Protein AF-A0A6A6V3I1-F1 (afdb_monomer_lite)

Sequence (257 aa):
MDLCGFSEIRPIPKTAPVSDGLPKPKCAGEPTEGPVAFGWEVADKKILEFCRSDKYWNTILVPSIGMGSGHTADGQGKVLGAHEVYDIGDGNKLYIAKHFKENGCQGHASFAVGRTAEEKIDHCVNRFRKILNGCNSPDLFPKFGGHLEDVCVVYTLTARPEGAEDPRKLDAESGSGKFMCEKTDSQVAGLENTCTCHRERFPDTVDVFKMPDNNDCEEDISEPNISYVDNECRCAMSTQLILTPDYTQRPTRRDIG

Foldseek 3Di:
DDDDDDDPPDPDPPPDPQPPPFDQFDADDQDPQGFDFADLVLQLVVLLVQQLDPVQQQEKAFALQPCFVQADPVGGGYAQWAWEWDDRDPQKIKIKIKGFANAPDHDIDRCADDPDSVNRSCRSSSQQVSQSVSQDDPPDPTGATGWGDDPGMIIGITMDGHPPPDPCCVPVVVDLADKDKDQPDPVPPPLPQWIWIGGPNHRVHIDIGRHDPVNDGPPPGDSNPNDYDYPPPPPPPPPPPDDDDDDDDDDDDDDDD

Structure (mmCIF, N/CA/C/O backbone):
data_AF-A0A6A6V3I1-F1
#
_entry.id   AF-A0A6A6V3I1-F1
#
loop_
_atom_site.group_PDB
_atom_site.id
_atom_site.type_symbol
_atom_site.label_atom_id
_atom_site.label_alt_id
_atom_site.label_comp_id
_atom_site.label_asym_id
_atom_site.label_entit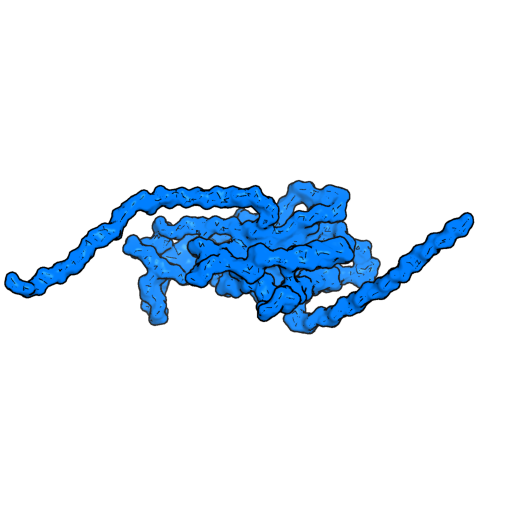y_id
_atom_site.label_seq_id
_atom_site.pdbx_PDB_ins_code
_atom_site.Cartn_x
_atom_site.Cartn_y
_atom_site.Cartn_z
_atom_site.occupancy
_atom_site.B_iso_or_equiv
_atom_site.auth_seq_id
_atom_site.auth_comp_id
_atom_site.auth_asym_id
_atom_site.auth_atom_id
_atom_site.pdbx_PDB_model_num
ATOM 1 N N . MET A 1 1 ? 50.066 2.960 -24.444 1.00 40.06 1 MET A N 1
ATOM 2 C CA . MET A 1 1 ? 49.247 1.747 -24.637 1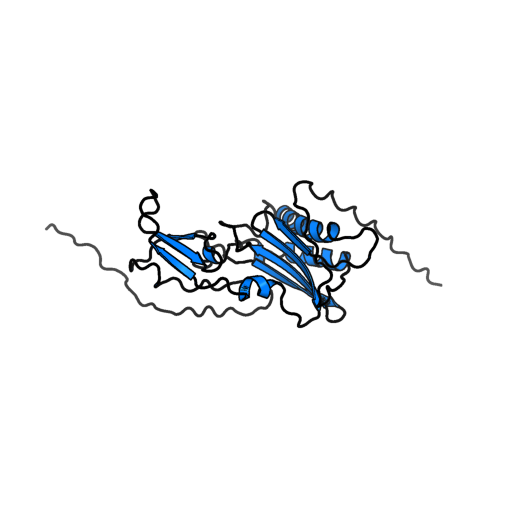.00 40.06 1 MET A CA 1
ATOM 3 C C . MET A 1 1 ? 48.691 1.402 -23.271 1.00 40.06 1 MET A C 1
ATOM 5 O O . MET A 1 1 ? 49.358 0.716 -22.509 1.00 40.06 1 MET A O 1
ATOM 9 N N . ASP A 1 2 ? 47.552 2.004 -22.934 1.00 37.09 2 ASP A N 1
ATOM 10 C CA . ASP A 1 2 ? 46.872 1.811 -21.654 1.00 37.09 2 ASP A CA 1
ATOM 11 C C . ASP A 1 2 ? 46.029 0.540 -21.707 1.00 37.09 2 ASP A C 1
ATOM 13 O O . ASP A 1 2 ? 45.173 0.378 -22.578 1.00 37.09 2 ASP A O 1
ATOM 17 N N . LEU A 1 3 ? 46.300 -0.375 -20.781 1.00 39.75 3 LEU A N 1
ATOM 18 C CA . LEU A 1 3 ? 45.477 -1.548 -20.538 1.00 39.75 3 LEU A CA 1
ATOM 19 C C . LEU A 1 3 ? 44.353 -1.132 -19.586 1.00 39.75 3 LEU A C 1
ATOM 21 O O . LEU A 1 3 ? 44.573 -0.955 -18.389 1.00 39.75 3 LEU A O 1
ATOM 25 N N . CYS A 1 4 ? 43.146 -0.961 -20.126 1.00 39.59 4 CYS A N 1
ATOM 26 C CA . CYS A 1 4 ? 41.931 -0.837 -19.333 1.00 39.59 4 CYS A CA 1
ATOM 27 C C . CYS A 1 4 ? 41.753 -2.095 -18.471 1.00 39.59 4 CYS A C 1
ATOM 29 O O . CYS A 1 4 ? 41.571 -3.198 -18.988 1.00 39.59 4 CYS A O 1
ATOM 31 N N . GLY A 1 5 ? 41.806 -1.916 -17.151 1.00 35.31 5 GLY A N 1
ATOM 32 C CA . GLY A 1 5 ? 41.444 -2.941 -16.183 1.00 35.31 5 GLY A CA 1
ATOM 33 C C . GLY A 1 5 ? 39.963 -3.283 -16.307 1.00 35.31 5 GLY A C 1
ATOM 34 O O . GLY A 1 5 ? 39.100 -2.431 -16.099 1.00 35.31 5 GLY A O 1
ATOM 35 N N . PHE A 1 6 ? 39.676 -4.538 -16.641 1.00 38.62 6 PHE A N 1
ATOM 36 C CA . PHE A 1 6 ? 38.348 -5.113 -16.490 1.00 38.62 6 PHE A CA 1
ATOM 37 C C . PHE A 1 6 ? 37.993 -5.112 -15.001 1.00 38.62 6 PHE A C 1
ATOM 39 O O . PHE A 1 6 ? 38.604 -5.818 -14.202 1.00 38.62 6 PHE A O 1
ATOM 46 N N . SER A 1 7 ? 37.016 -4.286 -14.631 1.00 40.09 7 SER A N 1
ATOM 47 C CA . SER A 1 7 ? 36.332 -4.399 -13.349 1.00 40.09 7 SER A CA 1
ATOM 48 C C . SER A 1 7 ? 35.633 -5.758 -13.323 1.00 40.09 7 SER A C 1
ATOM 50 O O . SER A 1 7 ? 34.801 -6.043 -14.185 1.00 40.09 7 SER A O 1
ATOM 52 N N . GLU A 1 8 ? 36.020 -6.621 -12.385 1.00 38.19 8 GLU A N 1
ATOM 53 C CA . GLU A 1 8 ? 35.351 -7.895 -12.145 1.00 38.19 8 GLU A CA 1
ATOM 54 C C . GLU A 1 8 ? 33.860 -7.643 -11.894 1.00 38.19 8 GLU A C 1
ATOM 56 O O . GLU A 1 8 ? 33.466 -7.053 -10.884 1.00 38.19 8 GLU A O 1
ATOM 61 N N . ILE A 1 9 ? 33.024 -8.105 -12.826 1.00 35.69 9 ILE A N 1
ATOM 62 C CA . ILE A 1 9 ? 31.582 -8.211 -12.630 1.00 35.69 9 ILE A CA 1
ATOM 63 C C . ILE A 1 9 ? 31.390 -9.183 -11.467 1.00 35.69 9 ILE A C 1
ATOM 65 O O . ILE A 1 9 ? 31.513 -10.399 -11.626 1.00 35.69 9 ILE A O 1
ATOM 69 N N . ARG A 1 10 ? 31.132 -8.648 -10.270 1.00 35.28 10 ARG A N 1
ATOM 70 C CA . ARG A 1 10 ? 30.752 -9.476 -9.127 1.00 35.28 10 ARG A CA 1
ATOM 71 C C . ARG A 1 10 ? 29.464 -10.212 -9.504 1.00 35.28 10 ARG A C 1
ATOM 73 O O . ARG A 1 10 ? 28.529 -9.557 -9.966 1.00 35.28 10 ARG A O 1
ATOM 80 N N . PRO A 1 11 ? 29.382 -11.541 -9.321 1.00 36.00 11 PRO A N 1
ATOM 81 C CA . PRO A 1 11 ? 28.140 -12.258 -9.552 1.00 36.00 11 PRO A CA 1
ATOM 82 C C . PRO A 1 11 ? 27.048 -11.641 -8.677 1.00 36.00 11 PRO A C 1
ATOM 84 O O . PRO A 1 11 ? 27.214 -11.521 -7.461 1.00 36.00 11 PRO A O 1
ATOM 87 N N . ILE A 1 12 ? 25.948 -11.231 -9.315 1.00 44.34 12 ILE A N 1
ATOM 88 C CA . ILE A 1 12 ? 24.735 -10.783 -8.631 1.00 44.34 12 ILE A CA 1
ATOM 89 C C . ILE A 1 12 ? 24.375 -11.895 -7.637 1.00 44.34 12 ILE A C 1
ATOM 91 O O . ILE A 1 12 ? 24.220 -13.046 -8.066 1.00 44.34 12 ILE A O 1
ATOM 95 N N . PRO A 1 13 ? 24.300 -11.620 -6.321 1.00 37.34 13 PRO A N 1
ATOM 96 C CA . PRO A 1 13 ? 23.927 -12.643 -5.361 1.00 37.34 13 PRO A CA 1
ATOM 97 C C . PRO A 1 13 ? 22.579 -13.227 -5.782 1.00 37.34 13 PRO A C 1
ATOM 99 O O . PRO A 1 13 ? 21.596 -12.495 -5.912 1.00 37.34 13 PRO A O 1
ATOM 102 N N . LYS A 1 14 ? 22.554 -14.548 -6.029 1.00 41.41 14 LYS A N 1
ATOM 103 C CA . LYS A 1 14 ? 21.320 -15.313 -6.231 1.00 41.41 14 LYS A CA 1
ATOM 104 C C . LYS A 1 14 ? 20.372 -14.925 -5.106 1.00 41.41 14 LYS A C 1
ATOM 106 O O . LYS A 1 14 ? 20.658 -15.175 -3.936 1.00 41.41 14 LYS A O 1
ATOM 111 N N . THR A 1 15 ? 19.291 -14.256 -5.481 1.00 45.84 15 THR A N 1
ATOM 112 C CA . THR A 1 15 ? 18.243 -13.787 -4.585 1.00 45.84 15 THR A CA 1
ATOM 113 C C . THR A 1 15 ? 17.822 -14.957 -3.697 1.00 45.84 15 THR A C 1
ATOM 115 O O . THR A 1 15 ? 17.633 -16.066 -4.202 1.00 45.84 15 THR A O 1
ATOM 118 N N . ALA A 1 16 ? 17.731 -14.732 -2.383 1.00 42.41 16 ALA A N 1
ATOM 119 C CA . ALA A 1 16 ? 17.253 -15.744 -1.447 1.00 42.41 16 ALA A CA 1
ATOM 120 C C . ALA A 1 16 ? 15.938 -16.360 -1.970 1.00 42.41 16 ALA A C 1
ATOM 122 O O . ALA A 1 16 ? 15.129 -15.623 -2.550 1.00 42.41 16 ALA A O 1
ATOM 123 N N . PRO A 1 17 ? 15.719 -17.682 -1.813 1.00 45.91 17 PRO A N 1
ATOM 124 C CA . PRO A 1 17 ? 14.475 -18.312 -2.230 1.00 45.91 17 PRO A CA 1
ATOM 125 C C . PRO A 1 17 ? 13.313 -17.556 -1.592 1.00 45.91 17 PRO A C 1
ATOM 127 O O . PRO A 1 17 ? 13.248 -17.386 -0.373 1.00 45.91 17 PRO A O 1
ATOM 130 N N . VAL A 1 18 ? 12.437 -17.026 -2.442 1.00 50.28 18 VAL A N 1
ATOM 131 C CA . VAL A 1 18 ? 11.266 -16.284 -1.997 1.00 50.28 18 VAL A CA 1
ATOM 132 C C . VAL A 1 18 ? 10.408 -17.256 -1.199 1.00 50.28 18 VAL A C 1
ATOM 134 O O . VAL A 1 18 ? 9.936 -18.233 -1.767 1.00 50.28 18 VAL A O 1
ATOM 137 N N . SER A 1 19 ? 10.251 -16.999 0.102 1.00 50.72 19 SER A N 1
ATOM 138 C CA . SER A 1 19 ? 9.423 -17.786 1.024 1.00 50.72 19 SER A CA 1
ATOM 139 C C . SER A 1 19 ? 8.135 -18.290 0.352 1.00 50.72 19 SER A C 1
ATOM 141 O O . SER A 1 19 ? 7.356 -17.494 -0.188 1.00 50.72 19 SER A O 1
ATOM 143 N N . ASP A 1 20 ? 7.915 -19.608 0.408 1.00 60.81 20 ASP A N 1
ATOM 144 C CA . ASP A 1 20 ? 6.748 -20.313 -0.150 1.00 60.81 20 ASP A CA 1
ATOM 145 C C . ASP A 1 20 ? 5.404 -19.872 0.468 1.00 60.81 20 ASP A C 1
ATOM 147 O O . ASP A 1 20 ? 4.346 -20.257 -0.021 1.00 60.81 20 ASP A O 1
ATOM 151 N N . GLY A 1 21 ? 5.420 -19.038 1.515 1.00 82.38 21 GLY A N 1
ATOM 152 C CA . GLY A 1 21 ? 4.214 -18.570 2.204 1.00 82.38 21 GLY A CA 1
ATOM 153 C C . GLY A 1 21 ? 3.529 -17.343 1.594 1.00 82.38 21 GLY A C 1
ATOM 154 O O . GLY A 1 21 ? 2.409 -17.035 1.987 1.00 82.38 21 GLY A O 1
ATOM 155 N N . LEU A 1 22 ? 4.167 -16.622 0.661 1.00 88.75 22 LEU A N 1
ATOM 156 C CA . LEU A 1 22 ? 3.539 -15.449 0.035 1.00 88.75 22 LEU A CA 1
ATOM 157 C C . LEU A 1 22 ? 2.626 -15.847 -1.137 1.00 88.75 22 LEU A C 1
ATOM 159 O O . LEU A 1 22 ? 3.033 -16.684 -1.956 1.00 88.75 22 LEU A O 1
ATOM 163 N N . PRO A 1 23 ? 1.454 -15.196 -1.290 1.00 91.19 23 PRO A N 1
ATOM 164 C CA . PRO A 1 23 ? 0.555 -15.455 -2.408 1.00 91.19 23 PRO A CA 1
ATOM 165 C C . PRO A 1 23 ? 1.228 -15.175 -3.758 1.00 91.19 23 PRO A C 1
ATOM 167 O O . PRO A 1 23 ? 2.276 -14.526 -3.861 1.00 91.19 23 PRO A O 1
ATOM 170 N N . LYS A 1 24 ? 0.644 -15.713 -4.832 1.00 90.94 24 LYS A N 1
ATOM 171 C CA . LYS A 1 24 ? 1.112 -15.405 -6.187 1.00 90.94 24 LYS A CA 1
ATOM 172 C C . LYS A 1 24 ? 0.724 -13.962 -6.534 1.00 90.94 24 LYS A C 1
ATOM 174 O O . LYS A 1 24 ? -0.414 -13.580 -6.259 1.00 90.94 24 LYS A O 1
ATOM 179 N N . PRO A 1 25 ? 1.629 -13.169 -7.136 1.00 92.62 25 PRO A N 1
ATOM 180 C CA . PRO A 1 25 ? 1.269 -11.838 -7.592 1.00 92.62 25 PRO A CA 1
ATOM 181 C C . PRO A 1 25 ? 0.296 -11.937 -8.771 1.00 92.62 25 PRO A C 1
ATOM 183 O O . PRO A 1 25 ? 0.351 -12.875 -9.570 1.00 92.62 25 PRO A O 1
ATOM 186 N N . LYS A 1 26 ? -0.579 -10.945 -8.882 1.00 90.50 26 LYS A N 1
ATOM 187 C CA . LYS A 1 26 ? -1.382 -10.684 -10.071 1.00 90.50 26 LYS A CA 1
ATOM 188 C C . LYS A 1 26 ? -0.614 -9.693 -10.930 1.00 90.50 26 LYS A C 1
ATOM 190 O O . LYS A 1 26 ? -0.298 -8.586 -10.496 1.00 90.50 26 LYS A O 1
ATOM 195 N N . CYS A 1 27 ? -0.267 -10.110 -12.132 1.00 87.88 27 CYS A N 1
ATOM 196 C CA . CYS A 1 27 ? 0.586 -9.308 -12.991 1.00 87.88 27 CYS A CA 1
ATOM 197 C C . CYS A 1 27 ? -0.217 -8.241 -13.705 1.00 87.88 27 CYS A C 1
ATOM 199 O O . CYS A 1 27 ? -1.382 -8.462 -14.041 1.00 87.88 27 CYS A O 1
ATOM 201 N N . ALA A 1 28 ? 0.408 -7.084 -13.919 1.00 81.56 28 ALA A N 1
ATOM 202 C CA . ALA A 1 28 ? -0.152 -6.120 -14.842 1.00 81.56 28 ALA A CA 1
ATOM 203 C C . ALA A 1 28 ? -0.279 -6.834 -16.195 1.00 81.56 28 ALA A C 1
ATOM 205 O O . ALA A 1 28 ? 0.708 -7.367 -16.707 1.00 81.56 28 ALA A O 1
ATOM 206 N N . GLY A 1 29 ? -1.503 -6.927 -16.722 1.00 66.19 29 GLY A N 1
ATOM 207 C CA . GLY A 1 29 ? -1.698 -7.337 -18.111 1.00 66.19 29 GLY A CA 1
ATOM 208 C C . GLY A 1 29 ? -1.076 -6.302 -19.048 1.00 66.19 29 GLY A C 1
ATOM 209 O O . GLY A 1 29 ? -0.517 -5.311 -18.590 1.00 66.19 29 GLY A O 1
ATOM 210 N N . GLU A 1 30 ? -1.208 -6.489 -20.354 1.00 50.12 30 GLU A N 1
ATOM 211 C CA . GLU A 1 30 ? -1.032 -5.394 -21.310 1.00 50.12 30 GLU A CA 1
ATOM 212 C C . GLU A 1 30 ? -2.300 -4.511 -21.280 1.00 50.12 30 GLU A C 1
ATOM 214 O O . GLU A 1 30 ? -3.314 -4.924 -21.843 1.00 50.12 30 GLU A O 1
ATOM 219 N N . PRO A 1 31 ? -2.355 -3.350 -20.582 1.00 48.34 31 PRO A N 1
ATOM 220 C CA . PRO A 1 31 ? -3.501 -2.459 -20.675 1.00 48.34 31 PRO A CA 1
ATOM 221 C C . PRO A 1 31 ? -3.588 -1.777 -22.038 1.00 48.34 31 PRO A C 1
ATOM 223 O O . PRO A 1 31 ? -2.592 -1.499 -22.702 1.00 48.34 31 PRO A O 1
ATOM 226 N N . THR A 1 32 ? -4.817 -1.391 -22.361 1.00 44.12 32 THR A N 1
ATOM 227 C CA . THR A 1 32 ? -5.233 -0.495 -23.447 1.00 44.12 32 THR A CA 1
ATOM 228 C C . THR A 1 32 ? -4.580 0.895 -23.412 1.00 44.12 32 THR A C 1
ATOM 230 O O . THR A 1 32 ? -4.658 1.612 -24.404 1.00 44.12 32 THR A O 1
ATOM 233 N N . GLU A 1 33 ? -3.911 1.256 -22.309 1.00 49.97 33 GLU A N 1
ATOM 234 C CA . GLU A 1 33 ? -3.109 2.485 -22.142 1.00 49.97 33 GLU A CA 1
ATOM 235 C C . GLU A 1 33 ? -1.590 2.215 -22.010 1.00 49.97 33 GLU A C 1
ATOM 237 O O . GLU A 1 33 ? -0.814 3.138 -21.786 1.00 49.97 33 GLU A O 1
ATOM 242 N N . GLY A 1 34 ? -1.159 0.958 -22.202 1.00 56.81 34 GLY A N 1
ATOM 243 C CA . GLY A 1 34 ? 0.240 0.519 -22.289 1.00 56.81 34 GLY A CA 1
ATOM 244 C C . GLY A 1 34 ? 0.959 0.394 -20.935 1.00 56.81 34 GLY A C 1
ATOM 245 O O . GLY A 1 34 ? 1.256 1.408 -20.303 1.00 56.81 34 GLY A O 1
ATOM 246 N N . PRO A 1 35 ? 1.301 -0.821 -20.458 1.00 69.88 35 PRO A N 1
ATOM 247 C CA . PRO A 1 35 ? 2.164 -0.948 -19.294 1.00 69.88 35 PRO A CA 1
ATOM 248 C C . PRO A 1 35 ? 3.584 -0.565 -19.715 1.00 69.88 35 PRO A C 1
ATOM 250 O O . PRO A 1 35 ? 4.085 -1.019 -20.746 1.00 69.88 35 PRO A O 1
ATOM 253 N N . VAL A 1 36 ? 4.259 0.260 -18.919 1.00 84.81 36 VAL A N 1
ATOM 254 C CA . VAL A 1 36 ? 5.636 0.627 -19.239 1.00 84.81 36 VAL A CA 1
ATOM 255 C C . VAL A 1 36 ? 6.579 -0.455 -18.737 1.00 84.81 36 VAL A C 1
ATOM 257 O O . VAL A 1 36 ? 6.582 -0.838 -17.568 1.00 84.81 36 VAL A O 1
ATOM 260 N N . ALA A 1 37 ? 7.389 -0.938 -19.666 1.00 87.44 37 ALA A N 1
ATOM 261 C CA . ALA A 1 37 ? 8.543 -1.769 -19.409 1.00 87.44 37 ALA A CA 1
ATOM 262 C C . ALA A 1 37 ? 9.538 -1.081 -18.462 1.00 87.44 37 ALA A C 1
ATOM 264 O O . ALA A 1 37 ? 9.927 0.058 -18.701 1.00 87.44 37 ALA A O 1
ATOM 265 N N . PHE A 1 38 ? 10.044 -1.787 -17.453 1.00 88.69 38 PHE A N 1
ATOM 266 C CA . PHE A 1 38 ? 11.151 -1.291 -16.632 1.00 88.69 38 PHE A CA 1
ATOM 267 C C . PHE A 1 38 ? 12.233 -2.347 -16.387 1.00 88.69 38 PHE A C 1
ATOM 269 O O . PHE A 1 38 ? 11.998 -3.557 -16.430 1.00 88.69 38 PHE A O 1
ATOM 276 N N . GLY A 1 39 ? 13.457 -1.877 -16.140 1.00 88.88 39 GLY A N 1
ATOM 277 C CA . GLY A 1 39 ? 14.600 -2.733 -15.826 1.00 88.88 39 GLY A CA 1
ATOM 278 C C . GLY A 1 39 ? 14.519 -3.303 -14.409 1.00 88.88 39 GLY A C 1
ATOM 279 O O . GLY A 1 39 ? 14.156 -2.597 -13.468 1.00 88.88 39 GLY A O 1
ATOM 280 N N . TRP A 1 40 ? 14.907 -4.571 -14.243 1.00 90.19 40 TRP A N 1
ATOM 281 C CA . TRP A 1 40 ? 14.893 -5.243 -12.937 1.00 90.19 40 TRP A CA 1
ATOM 282 C C . TRP A 1 40 ? 15.755 -4.509 -11.900 1.00 90.19 40 TRP A C 1
ATOM 284 O O . TRP A 1 40 ? 15.276 -4.225 -10.807 1.00 90.19 40 TRP A O 1
ATOM 294 N N . GLU A 1 41 ? 16.991 -4.142 -12.256 1.00 90.38 41 GLU A N 1
ATOM 295 C CA . GLU A 1 41 ? 17.931 -3.474 -11.339 1.00 90.38 41 GLU A CA 1
ATOM 296 C C . GLU A 1 41 ? 17.441 -2.087 -10.906 1.00 90.38 41 GLU A C 1
ATOM 298 O O . GLU A 1 41 ? 17.586 -1.704 -9.743 1.00 90.38 41 GLU A O 1
ATOM 303 N N . VAL A 1 42 ? 16.817 -1.349 -11.831 1.00 91.69 42 VAL A N 1
ATOM 304 C CA . VAL A 1 42 ? 16.227 -0.035 -11.552 1.00 91.69 42 VAL A CA 1
ATOM 305 C C . VAL A 1 42 ? 15.098 -0.180 -10.534 1.00 91.69 42 VAL A C 1
ATOM 307 O O . VAL A 1 42 ? 15.096 0.519 -9.520 1.00 91.69 42 VAL A O 1
ATOM 310 N N . ALA A 1 43 ? 14.178 -1.123 -10.755 1.00 93.12 43 ALA A N 1
ATOM 311 C CA . ALA A 1 43 ? 13.077 -1.370 -9.832 1.00 93.12 43 ALA A CA 1
ATOM 312 C C . ALA A 1 43 ? 13.558 -1.877 -8.467 1.00 93.12 43 ALA A C 1
ATOM 314 O O . ALA A 1 43 ? 13.102 -1.365 -7.449 1.00 93.12 43 ALA A O 1
ATOM 315 N N . ASP A 1 44 ? 14.502 -2.822 -8.418 1.00 94.31 44 ASP A N 1
ATOM 316 C CA . ASP A 1 44 ? 15.014 -3.372 -7.154 1.00 94.31 44 ASP A CA 1
ATOM 317 C C . ASP A 1 44 ? 15.661 -2.292 -6.277 1.00 94.31 44 ASP A C 1
ATOM 319 O O . ASP A 1 44 ? 15.397 -2.210 -5.074 1.00 94.31 44 ASP A O 1
ATOM 323 N N . LYS A 1 45 ? 16.436 -1.388 -6.890 1.00 95.75 45 LYS A N 1
ATOM 324 C CA . LYS A 1 45 ? 17.021 -0.237 -6.194 1.00 95.75 45 LYS A CA 1
ATOM 325 C C . LYS A 1 45 ? 15.946 0.679 -5.602 1.00 95.75 45 LYS A C 1
ATOM 327 O O . LYS A 1 45 ? 16.082 1.102 -4.455 1.00 95.75 45 LYS A O 1
ATOM 332 N N . LYS A 1 46 ? 14.887 0.980 -6.360 1.00 97.00 46 LYS A N 1
ATOM 333 C CA . LYS A 1 46 ? 13.790 1.854 -5.911 1.00 97.00 46 LYS A CA 1
ATOM 334 C C . LYS A 1 46 ? 12.893 1.206 -4.861 1.00 97.00 46 LYS A C 1
ATOM 336 O O . LYS A 1 46 ? 12.489 1.875 -3.918 1.00 97.00 46 LYS A O 1
ATOM 341 N N . ILE A 1 47 ? 12.675 -0.105 -4.943 1.00 96.81 47 ILE A N 1
ATOM 342 C CA . ILE A 1 47 ? 12.024 -0.890 -3.885 1.00 96.81 47 ILE A CA 1
ATOM 343 C C . ILE A 1 47 ? 12.811 -0.771 -2.578 1.00 96.81 47 ILE A C 1
ATOM 345 O O . ILE A 1 47 ? 12.230 -0.523 -1.524 1.00 96.81 47 ILE A O 1
ATOM 349 N N . LEU A 1 48 ? 14.137 -0.932 -2.634 1.00 97.25 48 LEU A N 1
ATOM 350 C CA . LEU A 1 48 ? 14.980 -0.822 -1.447 1.00 97.25 48 LEU A CA 1
ATOM 351 C C . LEU A 1 48 ? 14.944 0.590 -0.845 1.00 97.25 48 LEU A C 1
ATOM 353 O O . LEU A 1 48 ? 14.908 0.725 0.375 1.00 97.25 48 LEU A O 1
ATOM 357 N N . GLU A 1 49 ? 14.937 1.626 -1.685 1.00 96.25 49 GLU A N 1
ATOM 358 C CA . GLU A 1 49 ? 14.785 3.028 -1.276 1.00 96.25 49 GLU A CA 1
ATOM 359 C C . GLU A 1 49 ? 13.446 3.263 -0.558 1.00 96.25 49 GLU A C 1
ATOM 361 O O . GLU A 1 49 ? 13.439 3.750 0.572 1.00 96.25 49 GLU A O 1
ATOM 366 N N . PHE A 1 50 ? 12.336 2.812 -1.152 1.00 95.75 50 PHE A N 1
ATOM 367 C CA . PHE A 1 50 ? 10.996 2.880 -0.563 1.00 95.75 50 PHE A CA 1
ATOM 368 C C . PHE A 1 50 ? 10.922 2.174 0.799 1.00 95.75 50 PHE A C 1
ATOM 370 O O . PHE A 1 50 ? 10.464 2.743 1.789 1.00 95.75 50 PHE A O 1
ATOM 377 N N . CYS A 1 51 ? 11.431 0.942 0.882 1.00 96.31 51 CYS A N 1
ATOM 378 C CA . CYS A 1 51 ? 11.368 0.128 2.096 1.00 96.31 51 CYS A CA 1
ATOM 379 C C . CYS A 1 51 ? 12.287 0.621 3.229 1.00 96.31 51 CYS A C 1
ATOM 381 O O . CYS A 1 51 ? 12.034 0.314 4.396 1.00 96.31 51 CYS A O 1
ATOM 383 N N . ARG A 1 52 ? 13.343 1.380 2.907 1.00 96.00 52 ARG A N 1
ATOM 384 C CA . ARG A 1 52 ? 14.255 2.002 3.884 1.00 96.00 52 ARG A CA 1
ATOM 385 C C . ARG A 1 52 ? 13.725 3.296 4.487 1.00 96.00 52 ARG A C 1
ATOM 387 O O . ARG A 1 52 ? 14.328 3.786 5.436 1.00 96.00 52 ARG A O 1
ATOM 394 N N . SER A 1 53 ? 12.651 3.856 3.937 1.00 90.69 53 SER A N 1
ATOM 395 C CA . SER A 1 53 ? 12.119 5.129 4.402 1.00 90.69 53 SER A CA 1
ATOM 396 C C . SER A 1 53 ? 11.466 4.969 5.779 1.00 90.69 53 SER A C 1
ATOM 398 O O . SER A 1 53 ? 10.399 4.367 5.924 1.00 90.69 53 SER A O 1
ATOM 400 N N . ASP A 1 54 ? 12.128 5.512 6.798 1.00 84.81 54 ASP A N 1
ATOM 401 C CA . ASP A 1 54 ? 11.688 5.504 8.195 1.00 84.81 54 ASP A CA 1
ATOM 402 C C . ASP A 1 54 ? 10.371 6.263 8.410 1.00 84.81 54 ASP A C 1
ATOM 404 O O . ASP A 1 54 ? 9.608 5.919 9.316 1.00 84.81 54 ASP A O 1
ATOM 408 N N . LYS A 1 55 ? 10.045 7.209 7.519 1.00 85.69 55 LYS A N 1
ATOM 409 C CA . LYS A 1 55 ? 8.782 7.960 7.517 1.00 85.69 55 LYS A CA 1
ATOM 410 C C . LYS A 1 55 ? 7.543 7.065 7.531 1.00 85.69 55 LYS A C 1
ATOM 412 O O . LYS A 1 55 ? 6.515 7.453 8.072 1.00 85.69 55 LYS A O 1
ATOM 417 N N . TYR A 1 56 ? 7.637 5.858 6.970 1.00 85.19 56 TYR A N 1
ATOM 418 C CA . TYR A 1 56 ? 6.526 4.910 6.948 1.00 85.19 56 TYR A CA 1
ATOM 419 C C . TYR A 1 56 ? 6.538 3.937 8.128 1.00 85.19 56 TYR A C 1
ATOM 421 O O . TYR A 1 56 ? 5.519 3.320 8.429 1.00 85.19 56 TYR A O 1
ATOM 429 N N . TRP A 1 57 ? 7.665 3.754 8.817 1.00 85.06 57 TRP A N 1
ATOM 430 C CA . TRP A 1 57 ? 7.822 2.666 9.788 1.00 85.06 57 TRP A CA 1
ATOM 431 C C . TRP A 1 57 ? 6.966 2.824 11.045 1.00 85.06 57 TRP A C 1
ATOM 433 O O . TRP A 1 57 ? 6.669 1.816 11.686 1.00 85.06 57 TRP A O 1
ATOM 443 N N . ASN A 1 58 ? 6.564 4.056 11.361 1.00 82.31 58 ASN A N 1
ATOM 444 C CA . ASN A 1 58 ? 5.672 4.390 12.473 1.00 82.31 58 ASN A CA 1
ATOM 445 C C . ASN A 1 58 ? 4.238 4.694 12.005 1.00 82.31 58 ASN A C 1
ATOM 447 O O . ASN A 1 58 ? 3.473 5.317 12.737 1.00 82.31 58 ASN A O 1
ATOM 451 N N . THR A 1 59 ? 3.887 4.286 10.782 1.00 86.00 59 THR A N 1
ATOM 452 C CA . THR A 1 59 ? 2.534 4.442 10.240 1.00 86.00 59 THR A CA 1
ATOM 453 C C . THR A 1 59 ? 1.767 3.130 10.319 1.00 86.00 59 THR A C 1
ATOM 455 O O . THR A 1 59 ? 2.312 2.040 10.090 1.00 86.00 59 THR A O 1
ATOM 458 N N . ILE A 1 60 ? 0.482 3.251 10.635 1.00 90.31 60 ILE A N 1
ATOM 459 C CA . ILE A 1 60 ? -0.471 2.153 10.626 1.00 90.31 60 ILE A CA 1
ATOM 460 C C . ILE A 1 60 ? -1.374 2.323 9.411 1.00 90.31 60 ILE A C 1
ATOM 462 O O . ILE A 1 60 ? -2.022 3.352 9.233 1.00 90.31 60 ILE A O 1
ATOM 466 N N . LEU A 1 61 ? -1.399 1.298 8.567 1.00 90.88 61 LEU A N 1
ATOM 467 C CA . LEU A 1 61 ? -2.304 1.226 7.435 1.00 90.88 61 LEU A CA 1
ATOM 468 C C . LEU A 1 61 ? -3.678 0.799 7.937 1.00 90.88 61 LEU A C 1
ATOM 470 O O . LEU A 1 61 ? -3.788 -0.228 8.611 1.00 90.88 61 LEU A O 1
ATOM 474 N N . VAL A 1 62 ? -4.706 1.564 7.606 1.00 87.50 62 VAL A N 1
ATOM 475 C CA . VAL A 1 62 ? -6.100 1.281 7.963 1.00 87.50 62 VAL A CA 1
ATOM 476 C C . VAL A 1 62 ? -6.981 1.437 6.726 1.00 87.50 62 VAL A C 1
ATOM 478 O O . VAL A 1 62 ? -6.611 2.188 5.821 1.00 87.50 62 VAL A O 1
ATOM 481 N N . PRO A 1 63 ? -8.137 0.759 6.659 1.00 84.81 63 PRO A N 1
ATOM 482 C CA . PRO A 1 63 ? -9.141 1.096 5.660 1.00 84.81 63 PRO A CA 1
ATOM 483 C C . PRO A 1 63 ? -9.671 2.507 5.933 1.00 84.81 63 PRO A C 1
ATOM 485 O O . PRO A 1 63 ? -9.571 3.019 7.052 1.00 84.81 63 PRO A O 1
ATOM 488 N N . SER A 1 64 ? -10.300 3.125 4.941 1.00 79.81 64 SER A N 1
ATOM 489 C CA . SER A 1 64 ? -10.864 4.470 5.060 1.00 79.81 64 SER A CA 1
ATOM 490 C C . SER A 1 64 ? -11.865 4.614 6.190 1.00 79.81 64 SER A C 1
ATOM 492 O O . SER A 1 64 ? -11.940 5.688 6.784 1.00 79.81 64 SER A O 1
ATOM 494 N N . ILE A 1 65 ? -12.572 3.536 6.534 1.00 77.81 65 ILE A N 1
ATOM 495 C CA . ILE A 1 65 ? -13.459 3.501 7.693 1.00 77.81 65 ILE A CA 1
ATOM 496 C C . ILE A 1 65 ? -12.684 3.683 9.006 1.00 77.81 65 ILE A C 1
ATOM 498 O O . ILE A 1 65 ? -13.101 4.459 9.854 1.00 77.81 65 ILE A O 1
ATOM 502 N N . GLY A 1 66 ? -11.499 3.078 9.132 1.00 79.12 66 GLY A N 1
ATOM 503 C CA . GLY A 1 66 ? -10.707 3.040 10.367 1.00 79.12 66 GLY A CA 1
ATOM 504 C C . GLY A 1 66 ? -9.809 4.253 10.604 1.00 79.12 66 GLY A C 1
ATOM 505 O O . GLY A 1 66 ? -9.080 4.306 11.605 1.00 79.12 66 GLY A O 1
ATOM 506 N N . MET A 1 67 ? -9.841 5.233 9.698 1.00 78.38 67 MET A N 1
ATOM 507 C CA . MET A 1 67 ? -9.025 6.443 9.779 1.00 78.38 67 MET A CA 1
ATOM 508 C C . MET A 1 67 ? -9.364 7.296 11.009 1.00 78.38 67 MET A C 1
ATOM 510 O O . MET A 1 67 ? -8.440 7.716 11.703 1.00 78.38 67 MET A O 1
ATOM 514 N N . GLY A 1 68 ? -10.645 7.497 11.344 1.00 73.31 68 GLY A N 1
ATOM 515 C CA . GLY A 1 68 ? -11.076 8.250 12.535 1.00 73.31 68 GLY A CA 1
ATOM 516 C C . GLY A 1 68 ? -10.320 9.578 12.727 1.00 73.31 68 GLY A C 1
ATOM 517 O O . GLY A 1 68 ? -10.231 10.384 11.807 1.00 73.31 68 GLY A O 1
ATOM 518 N N . SER A 1 69 ? -9.699 9.770 13.899 1.00 73.81 69 SER A N 1
ATOM 519 C CA . SER A 1 69 ? -8.867 10.945 14.243 1.00 73.81 69 SER A CA 1
ATOM 520 C C . SER A 1 69 ? -7.522 11.042 13.497 1.00 73.81 69 SER A C 1
ATOM 522 O O . SER A 1 69 ? -6.687 11.900 13.800 1.00 73.81 69 SER A O 1
ATOM 524 N N . GLY A 1 70 ? -7.248 10.118 12.576 1.00 77.62 70 GLY A N 1
ATOM 525 C CA . GLY A 1 70 ? -5.971 9.991 11.878 1.00 77.62 70 GLY A CA 1
ATOM 526 C C . GLY A 1 70 ? -4.833 9.454 12.748 1.00 77.62 70 GLY A C 1
ATOM 527 O O . GLY A 1 70 ? -3.714 9.351 12.256 1.00 77.62 70 GLY A O 1
ATOM 528 N N . HIS A 1 71 ? -5.085 9.104 14.016 1.00 82.88 71 HIS A N 1
ATOM 529 C CA . HIS A 1 71 ? -4.064 8.599 14.936 1.00 82.88 71 HIS A CA 1
ATOM 530 C C . HIS A 1 71 ? -4.574 7.421 15.776 1.00 82.88 71 HIS A C 1
ATOM 532 O O . HIS A 1 71 ? -5.773 7.257 16.013 1.00 82.88 71 HIS A O 1
ATOM 538 N N . THR A 1 72 ? -3.660 6.568 16.224 1.00 82.00 72 THR A N 1
ATOM 539 C CA . THR A 1 72 ? -3.907 5.536 17.239 1.00 82.00 72 THR A CA 1
ATOM 540 C C . THR A 1 72 ? -3.843 6.130 18.654 1.00 82.00 72 THR A C 1
ATOM 542 O O . THR A 1 72 ? -3.406 7.265 18.848 1.00 82.00 72 THR A O 1
ATOM 545 N N . ALA A 1 73 ? -4.264 5.366 19.668 1.00 80.00 73 ALA A N 1
ATOM 546 C CA . ALA A 1 73 ? -4.244 5.814 21.067 1.00 80.00 73 ALA A CA 1
ATOM 547 C C . ALA A 1 73 ? -2.827 6.109 21.602 1.00 80.00 73 ALA A C 1
ATOM 549 O O . ALA A 1 73 ? -2.663 6.933 22.497 1.00 80.00 73 ALA A O 1
ATOM 550 N N . ASP A 1 74 ? -1.807 5.459 21.042 1.00 84.19 74 ASP A N 1
ATOM 551 C CA . ASP A 1 74 ? -0.385 5.689 21.315 1.00 84.19 74 ASP A CA 1
ATOM 552 C C . ASP A 1 74 ? 0.248 6.757 20.398 1.00 84.19 74 ASP A C 1
ATOM 554 O O . ASP A 1 74 ? 1.456 6.979 20.448 1.00 84.19 74 ASP A O 1
ATOM 558 N N . GLY A 1 75 ? -0.559 7.454 19.589 1.00 84.44 75 GLY A N 1
ATOM 559 C CA . GLY A 1 75 ? -0.137 8.601 18.782 1.00 84.44 75 GLY A CA 1
ATOM 560 C C . GLY A 1 75 ? 0.483 8.260 17.424 1.00 84.44 75 GLY A C 1
ATOM 561 O O . GLY A 1 75 ? 1.022 9.153 16.772 1.00 84.44 75 GLY A O 1
ATOM 562 N N . GLN A 1 76 ? 0.418 7.006 16.966 1.00 85.25 76 GLN A N 1
ATOM 563 C CA . GLN A 1 76 ? 0.884 6.630 15.628 1.00 85.25 76 GLN A CA 1
ATOM 564 C C . GLN A 1 76 ? -0.079 7.146 14.560 1.00 85.25 76 GLN A C 1
ATOM 566 O O . GLN A 1 76 ? -1.295 7.050 14.714 1.00 85.25 76 GLN A O 1
ATOM 571 N N . GLY A 1 77 ? 0.462 7.662 13.456 1.00 85.19 77 GLY A N 1
ATOM 572 C CA . GLY A 1 77 ? -0.345 8.123 12.329 1.00 85.19 77 GLY A CA 1
ATOM 573 C C . GLY A 1 77 ? -1.034 6.959 11.614 1.00 85.19 77 GLY A C 1
ATOM 574 O O . GLY A 1 77 ? -0.398 5.953 11.286 1.00 85.19 77 GLY A O 1
ATOM 575 N N . LYS A 1 78 ? -2.330 7.114 11.349 1.00 87.06 78 LYS A N 1
ATOM 576 C CA . LYS A 1 78 ? -3.138 6.227 10.512 1.00 87.06 78 LYS A CA 1
ATOM 577 C C . LYS A 1 78 ? -3.192 6.771 9.093 1.00 87.06 78 LYS A C 1
ATOM 579 O O . LYS A 1 78 ? -3.413 7.965 8.901 1.00 87.06 78 LYS A O 1
ATOM 584 N N . VAL A 1 79 ? -2.993 5.900 8.113 1.00 87.44 79 VAL A N 1
ATOM 585 C CA . VAL A 1 79 ? -2.989 6.255 6.686 1.00 87.44 79 VAL A CA 1
ATOM 586 C C . VAL A 1 79 ? -3.629 5.132 5.876 1.00 87.44 79 VAL A C 1
ATOM 588 O O . VAL A 1 79 ? -3.593 3.977 6.297 1.00 87.44 79 VAL A O 1
ATOM 591 N N . LEU A 1 80 ? -4.173 5.423 4.692 1.00 85.94 80 LEU A N 1
ATOM 592 C CA . LEU A 1 80 ? -4.663 4.349 3.807 1.00 85.94 80 LEU A CA 1
ATOM 593 C C . LEU A 1 80 ? -3.517 3.547 3.205 1.00 85.94 80 LEU A C 1
ATOM 595 O O . LEU A 1 80 ? -3.619 2.353 2.928 1.00 85.94 80 LEU A O 1
ATOM 599 N N . GLY A 1 81 ? -2.407 4.232 2.961 1.00 89.81 81 GLY A N 1
ATOM 600 C CA . GLY A 1 81 ? -1.276 3.672 2.264 1.00 89.81 81 GLY A CA 1
ATOM 601 C C . GLY A 1 81 ? -0.083 4.606 2.228 1.00 89.81 81 GLY A C 1
ATOM 602 O O . GLY A 1 81 ? -0.149 5.797 2.529 1.00 89.81 81 GLY A O 1
ATOM 603 N N . ALA A 1 82 ? 1.020 4.031 1.794 1.00 90.69 82 ALA A N 1
ATOM 604 C CA . ALA A 1 82 ? 2.283 4.685 1.538 1.00 90.69 82 ALA A CA 1
ATOM 605 C C . ALA A 1 82 ? 2.670 4.420 0.088 1.00 90.69 82 ALA A C 1
ATOM 607 O O . ALA A 1 82 ? 2.463 3.317 -0.427 1.00 90.69 82 ALA A O 1
ATOM 608 N N . HIS A 1 83 ? 3.221 5.425 -0.579 1.00 91.31 83 HIS A N 1
ATOM 609 C CA . HIS A 1 83 ? 3.652 5.285 -1.960 1.00 91.31 83 HIS A CA 1
ATOM 610 C C . HIS A 1 83 ? 4.786 6.248 -2.284 1.00 91.31 83 HIS A C 1
ATOM 612 O O . HIS A 1 83 ? 4.943 7.283 -1.641 1.00 91.31 83 HIS A O 1
ATOM 618 N N . GLU A 1 84 ? 5.527 5.897 -3.323 1.00 92.00 84 GLU A N 1
ATOM 619 C CA . GLU A 1 84 ? 6.532 6.733 -3.955 1.00 92.00 84 GLU A CA 1
ATOM 620 C C . GLU A 1 84 ? 6.425 6.609 -5.469 1.00 92.00 84 GLU A C 1
ATOM 622 O O . GLU A 1 84 ? 6.063 5.556 -6.011 1.00 92.00 84 GLU A O 1
ATOM 627 N N . VAL A 1 85 ? 6.774 7.701 -6.140 1.00 92.12 85 VAL A N 1
ATOM 628 C CA . VAL A 1 85 ? 6.828 7.793 -7.595 1.00 92.12 85 VAL A CA 1
ATOM 629 C C . VAL A 1 85 ? 8.253 8.159 -7.978 1.00 92.12 85 VAL A C 1
ATOM 631 O O . VAL A 1 85 ? 8.753 9.225 -7.627 1.00 92.12 85 VAL A O 1
ATOM 634 N N . TYR A 1 86 ? 8.922 7.263 -8.692 1.00 93.69 86 TYR A N 1
ATOM 635 C CA . TYR A 1 86 ? 10.320 7.425 -9.071 1.00 93.69 86 TYR A CA 1
ATOM 636 C C . TYR A 1 86 ? 10.457 7.635 -10.569 1.00 93.69 86 TYR A C 1
ATOM 638 O O . TYR A 1 86 ? 9.891 6.882 -11.352 1.00 93.69 86 TYR A O 1
ATOM 646 N N . ASP A 1 87 ? 11.269 8.605 -10.976 1.00 93.00 87 ASP A N 1
ATOM 647 C CA . ASP A 1 87 ? 11.688 8.713 -12.372 1.00 93.00 87 ASP A CA 1
ATOM 648 C C . ASP A 1 87 ? 12.561 7.511 -12.765 1.00 93.00 87 ASP A C 1
ATOM 650 O O . ASP A 1 87 ? 13.493 7.149 -12.035 1.00 93.00 87 ASP A O 1
ATOM 654 N N . ILE A 1 88 ? 12.239 6.879 -13.896 1.00 91.31 88 ILE A N 1
ATOM 655 C CA . ILE A 1 88 ? 12.996 5.754 -14.461 1.00 91.31 88 ILE A CA 1
ATOM 656 C C . ILE A 1 88 ? 13.527 6.032 -15.876 1.00 91.31 88 ILE A C 1
ATOM 658 O O . ILE A 1 88 ? 14.026 5.111 -16.519 1.00 91.31 88 ILE A O 1
ATOM 662 N N . GLY A 1 89 ? 13.477 7.286 -16.335 1.00 87.88 89 GLY A N 1
ATOM 663 C CA . GLY A 1 89 ? 13.927 7.715 -17.658 1.00 87.88 89 GLY A CA 1
ATOM 664 C C . GLY A 1 89 ? 12.820 7.729 -18.714 1.00 87.88 89 GLY A C 1
ATOM 665 O O . GLY A 1 89 ? 11.732 7.189 -18.516 1.00 87.88 89 GLY A O 1
ATOM 666 N N . ASP A 1 90 ? 13.107 8.381 -19.844 1.00 86.88 90 ASP A N 1
ATOM 667 C CA . ASP A 1 90 ? 12.227 8.485 -21.021 1.00 86.88 90 ASP A CA 1
ATOM 668 C C . ASP A 1 90 ? 10.817 9.023 -20.720 1.00 86.88 90 ASP A C 1
ATOM 670 O O . ASP A 1 90 ? 9.842 8.660 -21.376 1.00 86.88 90 ASP A O 1
ATOM 674 N N . GLY A 1 91 ? 10.702 9.881 -19.701 1.00 87.81 91 GLY A N 1
ATOM 675 C CA . GLY A 1 91 ? 9.417 10.412 -19.250 1.00 87.81 91 GLY A CA 1
ATOM 676 C C . GLY A 1 91 ? 8.528 9.357 -18.593 1.00 87.81 91 GLY A C 1
ATOM 677 O O . GLY A 1 91 ? 7.322 9.537 -18.550 1.00 87.81 91 GLY A O 1
ATOM 678 N N . ASN A 1 92 ? 9.081 8.251 -18.092 1.00 90.56 92 ASN A N 1
ATOM 679 C CA . ASN A 1 92 ? 8.329 7.215 -17.392 1.00 90.56 92 ASN A CA 1
ATOM 680 C C . ASN A 1 92 ? 8.571 7.277 -15.884 1.00 90.56 92 ASN A C 1
ATOM 682 O O . ASN A 1 92 ? 9.666 7.597 -15.411 1.00 90.56 92 ASN A O 1
ATOM 686 N N . LYS A 1 93 ? 7.546 6.912 -15.115 1.00 92.06 93 LYS A N 1
ATOM 687 C CA . LYS A 1 93 ? 7.582 6.874 -13.655 1.00 92.06 93 LYS A CA 1
ATOM 688 C C . LYS A 1 93 ? 7.258 5.475 -13.140 1.00 92.06 93 LYS A C 1
ATOM 690 O O . LYS A 1 93 ? 6.297 4.847 -13.582 1.00 92.06 93 LYS A O 1
ATOM 695 N N . LEU A 1 94 ? 8.048 4.995 -12.185 1.00 92.88 94 LEU A N 1
ATOM 696 C CA . LEU A 1 94 ? 7.805 3.773 -11.425 1.00 92.88 94 LEU A CA 1
ATOM 697 C C . LEU A 1 94 ? 7.034 4.108 -10.149 1.00 92.88 94 LEU A C 1
ATOM 699 O O . LEU A 1 94 ? 7.534 4.816 -9.278 1.00 92.88 94 LEU A O 1
ATOM 703 N N . TYR A 1 95 ? 5.844 3.541 -10.034 1.00 92.62 95 TYR A N 1
ATOM 704 C CA . TYR A 1 95 ? 4.968 3.639 -8.880 1.00 92.62 95 TYR A CA 1
ATOM 705 C C . TYR A 1 95 ? 5.209 2.437 -7.974 1.00 92.62 95 TYR A C 1
ATOM 707 O O . TYR A 1 95 ? 5.053 1.283 -8.391 1.00 92.62 95 TYR A O 1
ATOM 715 N N . ILE A 1 96 ? 5.571 2.719 -6.726 1.00 94.38 96 ILE A N 1
ATOM 716 C CA . ILE A 1 96 ? 5.709 1.730 -5.660 1.00 94.38 96 ILE A CA 1
ATOM 717 C C . ILE A 1 96 ? 4.723 2.115 -4.571 1.00 94.38 96 ILE A C 1
ATOM 719 O O . ILE A 1 96 ? 4.811 3.211 -4.029 1.00 94.38 96 ILE A O 1
ATOM 723 N N . ALA A 1 97 ? 3.776 1.237 -4.253 1.00 93.19 97 ALA A N 1
ATOM 724 C CA . ALA A 1 97 ? 2.765 1.523 -3.244 1.00 93.19 97 ALA A CA 1
ATOM 725 C C . ALA A 1 97 ? 2.474 0.317 -2.355 1.00 93.19 97 ALA A C 1
ATOM 727 O O . ALA A 1 97 ? 2.532 -0.836 -2.784 1.00 93.19 97 ALA A O 1
ATOM 728 N N . LYS A 1 98 ? 2.111 0.607 -1.109 1.00 93.31 98 LYS A N 1
ATOM 729 C CA . LYS A 1 98 ? 1.555 -0.324 -0.135 1.00 93.31 98 LYS A CA 1
ATOM 730 C C . LYS A 1 98 ? 0.313 0.324 0.467 1.00 93.31 98 LYS A C 1
ATOM 732 O O . LYS A 1 98 ? 0.437 1.385 1.069 1.00 93.31 98 LYS A O 1
ATOM 737 N N . HIS A 1 99 ? -0.857 -0.285 0.337 1.00 90.38 99 HIS A N 1
ATOM 738 C CA . HIS A 1 99 ? -2.098 0.268 0.888 1.00 90.38 99 HIS A CA 1
ATOM 739 C C . HIS A 1 99 ? -2.985 -0.813 1.503 1.00 90.38 99 HIS A C 1
ATOM 741 O O . HIS A 1 99 ? -2.787 -2.004 1.260 1.00 90.38 99 HIS A O 1
ATOM 747 N N . PHE A 1 100 ? -3.926 -0.394 2.342 1.00 89.38 100 PHE A N 1
ATOM 748 C CA . PHE A 1 100 ? -4.939 -1.259 2.923 1.00 89.38 100 PHE A CA 1
ATOM 749 C C . PHE A 1 100 ? -6.090 -1.462 1.928 1.00 89.38 100 PHE A C 1
ATOM 751 O O . PHE A 1 100 ? -6.487 -0.537 1.226 1.00 89.38 100 PHE A O 1
ATOM 758 N N . LYS A 1 101 ? -6.613 -2.683 1.843 1.00 86.31 101 LYS A N 1
ATOM 759 C CA . LYS A 1 101 ? -7.733 -3.035 0.968 1.00 86.31 101 LYS A CA 1
ATOM 760 C C . LYS A 1 101 ? -9.049 -2.562 1.588 1.00 86.31 101 LYS A C 1
ATOM 762 O O . LYS A 1 101 ? -9.376 -2.972 2.695 1.00 86.31 101 LYS A O 1
ATOM 767 N N . GLU A 1 102 ? -9.816 -1.750 0.866 1.00 77.88 102 GLU A N 1
ATOM 768 C CA . GLU A 1 102 ? -11.085 -1.193 1.367 1.00 77.88 102 GLU A CA 1
ATOM 769 C C . GLU A 1 102 ? -12.210 -2.233 1.461 1.00 77.88 102 GLU A C 1
ATOM 771 O O . GLU A 1 102 ? -13.000 -2.221 2.403 1.00 77.88 102 GLU A O 1
ATOM 776 N N . ASN A 1 103 ? -12.297 -3.149 0.493 1.00 76.50 103 ASN A N 1
ATOM 777 C CA . ASN A 1 103 ? -13.412 -4.089 0.409 1.00 76.50 103 ASN A CA 1
ATOM 778 C C . ASN A 1 103 ? -13.101 -5.434 1.083 1.00 76.50 103 ASN A C 1
ATOM 780 O O . ASN A 1 103 ? -12.123 -6.101 0.724 1.00 76.50 103 ASN A O 1
ATOM 784 N N . GLY A 1 104 ? -13.979 -5.854 1.999 1.00 76.50 104 GLY A N 1
ATOM 785 C CA . GLY A 1 104 ? -13.930 -7.164 2.654 1.00 76.50 104 GLY A CA 1
ATOM 786 C C . GLY A 1 104 ? -12.789 -7.305 3.659 1.00 76.50 104 GLY A C 1
ATOM 787 O O . GLY A 1 104 ? -12.336 -8.418 3.922 1.00 76.50 104 GLY A O 1
ATOM 788 N N . CYS A 1 105 ? -12.293 -6.182 4.179 1.00 83.31 105 CYS A N 1
ATOM 789 C CA . CYS A 1 105 ? -11.129 -6.126 5.045 1.00 83.31 105 CYS A CA 1
ATOM 790 C C . CYS A 1 105 ? -11.351 -5.157 6.203 1.00 83.31 105 CYS A C 1
ATOM 792 O O . CYS A 1 105 ? -11.797 -4.030 6.014 1.00 83.31 105 CYS A O 1
ATOM 794 N N . GLN A 1 106 ? -11.014 -5.611 7.408 1.00 82.31 106 GLN A N 1
ATOM 795 C CA . GLN A 1 106 ? -11.155 -4.857 8.652 1.00 82.31 106 GLN A CA 1
ATOM 796 C C . GLN A 1 106 ? -9.844 -4.894 9.440 1.00 82.31 106 GLN A C 1
ATOM 798 O O . GLN A 1 106 ? -8.997 -5.770 9.239 1.00 82.31 106 GLN A O 1
ATOM 803 N N . GLY A 1 107 ? -9.688 -3.949 10.362 1.00 86.12 107 GLY A N 1
ATOM 804 C CA . GLY A 1 107 ? -8.524 -3.854 11.232 1.00 86.12 107 GLY A CA 1
ATOM 805 C C . GLY A 1 107 ? -7.437 -2.943 10.674 1.00 86.12 107 GLY A C 1
ATOM 806 O O . GLY A 1 107 ? -7.712 -1.887 10.112 1.00 86.12 107 GLY A O 1
ATOM 807 N N . HIS A 1 108 ? -6.184 -3.318 10.908 1.00 90.50 108 HIS A N 1
ATOM 808 C CA . HIS A 1 108 ? -5.035 -2.484 10.589 1.00 90.50 108 HIS A CA 1
ATOM 809 C C . HIS A 1 108 ? -3.819 -3.332 10.222 1.00 90.50 108 HIS A C 1
ATOM 811 O O . HIS A 1 108 ? -3.748 -4.519 10.539 1.00 90.50 108 HIS A O 1
ATOM 817 N N . ALA A 1 109 ? -2.835 -2.715 9.577 1.00 92.38 109 ALA A N 1
ATOM 818 C CA . ALA A 1 109 ? -1.572 -3.356 9.250 1.00 92.38 109 ALA A CA 1
ATOM 819 C C . ALA A 1 109 ? -0.399 -2.398 9.449 1.00 92.38 109 ALA A C 1
ATOM 821 O O . ALA A 1 109 ? -0.421 -1.259 8.993 1.00 92.38 109 ALA A O 1
ATOM 822 N N . SER A 1 110 ? 0.683 -2.868 10.065 1.00 91.75 110 SER A N 1
ATOM 823 C CA . SER A 1 110 ? 1.930 -2.100 10.095 1.00 91.75 110 SER A CA 1
ATOM 824 C C . SER A 1 110 ? 2.511 -1.967 8.685 1.00 91.75 110 SER A C 1
ATOM 826 O O . SER A 1 110 ? 2.425 -2.894 7.870 1.00 91.75 110 SER A O 1
ATOM 828 N N . PHE A 1 111 ? 3.171 -0.848 8.382 1.00 89.56 111 PHE A N 1
ATOM 829 C CA . PHE A 1 111 ? 3.872 -0.693 7.102 1.00 89.56 111 PHE A CA 1
ATOM 830 C C . PHE A 1 111 ? 4.963 -1.762 6.884 1.00 89.56 111 PHE A C 1
ATOM 832 O O . PHE A 1 111 ? 5.097 -2.313 5.789 1.00 89.56 111 PHE A O 1
ATOM 839 N N . ALA A 1 112 ? 5.696 -2.137 7.928 1.00 88.12 112 ALA A N 1
ATOM 840 C CA . ALA A 1 112 ? 6.656 -3.233 7.885 1.00 88.12 112 ALA A CA 1
ATOM 841 C C . ALA A 1 112 ? 6.641 -4.014 9.202 1.00 88.12 112 ALA A C 1
ATOM 843 O O . ALA A 1 112 ? 6.394 -3.440 10.262 1.00 88.12 112 ALA A O 1
ATOM 844 N N . VAL A 1 113 ? 6.908 -5.319 9.127 1.00 90.56 113 VAL A N 1
ATOM 845 C CA . VAL A 1 113 ? 6.939 -6.218 10.287 1.00 90.56 113 VAL A CA 1
ATOM 846 C C . VAL A 1 113 ? 8.386 -6.604 10.564 1.00 90.56 113 VAL A C 1
ATOM 848 O O . VAL A 1 113 ? 9.099 -7.005 9.652 1.00 90.56 113 VAL A O 1
ATOM 851 N N . GLY A 1 114 ? 8.816 -6.472 11.815 1.00 91.50 114 GLY A N 1
ATOM 852 C CA . GLY A 1 114 ? 10.183 -6.762 12.243 1.00 91.50 114 GLY A CA 1
ATOM 853 C C . GLY A 1 114 ? 10.527 -6.024 13.534 1.00 91.50 114 GLY A C 1
ATOM 854 O O . GLY A 1 114 ? 9.949 -4.975 13.831 1.00 91.50 114 GLY A O 1
ATOM 855 N N . ARG A 1 115 ? 11.456 -6.581 14.311 1.00 92.00 115 ARG A N 1
ATOM 856 C CA . ARG A 1 115 ? 12.008 -5.987 15.536 1.00 92.00 115 ARG A CA 1
ATOM 857 C C . ARG A 1 115 ? 13.172 -5.051 15.235 1.00 92.00 115 ARG A C 1
ATOM 859 O O . ARG A 1 115 ? 13.359 -4.084 15.966 1.00 92.00 115 ARG A O 1
ATOM 866 N N . THR A 1 116 ? 13.930 -5.318 14.171 1.00 93.25 116 THR A N 1
ATOM 867 C CA . THR A 1 116 ? 15.033 -4.459 13.714 1.00 93.25 116 THR A CA 1
ATOM 868 C C . THR A 1 116 ? 14.680 -3.711 12.428 1.00 93.25 116 THR A C 1
ATOM 870 O O . THR A 1 116 ? 13.700 -4.028 11.747 1.00 93.25 116 THR A O 1
ATOM 873 N N . ALA A 1 117 ? 15.483 -2.699 12.092 1.00 93.00 117 ALA A N 1
ATOM 874 C CA . ALA A 1 117 ? 15.377 -1.985 10.822 1.00 93.00 117 ALA A CA 1
ATOM 875 C C . ALA A 1 117 ? 15.566 -2.941 9.634 1.00 93.00 117 ALA A C 1
ATOM 877 O O . ALA A 1 117 ? 14.791 -2.912 8.682 1.00 93.00 117 ALA A O 1
ATOM 878 N N . GLU A 1 118 ? 16.552 -3.832 9.721 1.00 95.25 118 GLU A N 1
ATOM 879 C CA . GLU A 1 118 ? 16.864 -4.827 8.698 1.00 95.25 118 GLU A CA 1
ATOM 880 C C . GLU A 1 118 ? 15.697 -5.791 8.485 1.00 95.25 118 GLU A C 1
ATOM 882 O O . GLU A 1 118 ? 15.277 -5.985 7.350 1.00 95.25 118 GLU A O 1
ATOM 887 N N . GLU A 1 119 ? 15.096 -6.314 9.559 1.00 94.44 119 GLU A N 1
ATOM 888 C CA . GLU A 1 119 ? 13.935 -7.206 9.458 1.00 94.44 119 GLU A CA 1
ATOM 889 C C . GLU A 1 119 ? 12.735 -6.514 8.793 1.00 94.44 119 GLU A C 1
ATOM 891 O O . GLU A 1 119 ? 12.058 -7.113 7.956 1.00 94.44 119 GLU A O 1
ATOM 896 N N . LYS A 1 120 ? 12.489 -5.236 9.116 1.00 93.44 120 LYS A N 1
ATOM 897 C CA . LYS A 1 120 ? 11.427 -4.431 8.489 1.00 93.44 120 LYS A CA 1
ATOM 898 C C . LYS A 1 120 ? 11.689 -4.202 6.998 1.00 93.44 120 LYS A C 1
ATOM 900 O O . LYS A 1 120 ? 10.774 -4.352 6.181 1.00 93.44 120 LYS A O 1
ATOM 905 N N . ILE A 1 121 ? 12.928 -3.862 6.642 1.00 95.38 121 ILE A N 1
ATOM 906 C CA . ILE A 1 121 ? 13.352 -3.680 5.249 1.00 95.38 121 ILE A CA 1
ATOM 907 C C . ILE A 1 121 ? 13.177 -4.993 4.489 1.00 95.38 121 ILE A C 1
ATOM 909 O O . ILE A 1 121 ? 12.507 -5.004 3.459 1.00 95.38 121 ILE A O 1
ATOM 913 N N . ASP A 1 122 ? 13.696 -6.099 5.017 1.00 95.19 122 ASP A N 1
ATOM 914 C CA . ASP A 1 122 ? 13.603 -7.419 4.395 1.00 95.19 122 ASP A CA 1
ATOM 915 C C . ASP A 1 122 ? 12.147 -7.852 4.227 1.00 95.19 122 ASP A C 1
ATOM 917 O O . ASP A 1 122 ? 11.754 -8.330 3.160 1.00 95.19 122 ASP A O 1
ATOM 921 N N . HIS A 1 123 ? 11.305 -7.627 5.241 1.00 93.62 123 HIS A N 1
ATOM 922 C CA . HIS A 1 123 ? 9.872 -7.881 5.154 1.00 93.62 123 HIS A CA 1
ATOM 923 C C . HIS A 1 123 ? 9.244 -7.146 3.966 1.00 93.62 123 HIS A C 1
ATOM 925 O O . HIS A 1 123 ? 8.557 -7.779 3.163 1.00 93.62 123 HIS A O 1
ATOM 931 N N . CYS A 1 124 ? 9.479 -5.836 3.847 1.00 95.75 124 CYS A N 1
ATOM 932 C CA . CYS A 1 124 ? 8.943 -4.992 2.780 1.00 95.75 124 CYS A CA 1
ATOM 933 C C . CYS A 1 124 ? 9.486 -5.392 1.397 1.00 95.75 124 CYS A C 1
ATOM 935 O O . CYS A 1 124 ? 8.710 -5.667 0.477 1.00 95.75 124 CYS A O 1
ATOM 937 N N . VAL A 1 125 ? 10.810 -5.510 1.269 1.00 96.62 125 VAL A N 1
ATOM 938 C CA . VAL A 1 125 ? 11.506 -5.837 0.017 1.00 96.62 125 VAL A CA 1
ATOM 939 C C . VAL A 1 125 ? 11.064 -7.198 -0.515 1.00 96.62 125 VAL A C 1
ATOM 941 O O . VAL A 1 125 ? 10.814 -7.333 -1.711 1.00 96.62 125 VAL A O 1
ATOM 944 N N . ASN A 1 126 ? 10.897 -8.202 0.351 1.00 95.44 126 ASN A N 1
ATOM 945 C CA . ASN A 1 126 ? 10.497 -9.546 -0.070 1.00 95.44 126 ASN A CA 1
ATOM 946 C C . ASN A 1 126 ? 9.125 -9.578 -0.768 1.00 95.44 126 ASN A C 1
ATOM 948 O O . ASN A 1 126 ? 8.960 -10.333 -1.728 1.00 95.44 126 ASN A O 1
ATOM 952 N N . ARG A 1 127 ? 8.158 -8.739 -0.359 1.00 96.00 127 ARG A N 1
ATOM 953 C CA . ARG A 1 127 ? 6.842 -8.658 -1.029 1.00 96.00 127 ARG A CA 1
ATOM 954 C C . ARG A 1 127 ? 6.946 -8.025 -2.411 1.00 96.00 127 ARG A C 1
ATOM 956 O O . ARG A 1 127 ? 6.428 -8.578 -3.377 1.00 96.00 127 ARG A O 1
ATOM 963 N N . PHE A 1 128 ? 7.673 -6.919 -2.545 1.00 95.88 128 PHE A N 1
ATOM 964 C CA . PHE A 1 128 ? 7.866 -6.295 -3.856 1.00 95.88 128 PHE A CA 1
ATOM 965 C C . PHE A 1 128 ? 8.715 -7.154 -4.797 1.00 95.88 128 PHE A C 1
ATOM 967 O O . PHE A 1 128 ? 8.391 -7.277 -5.977 1.00 95.88 128 PHE A O 1
ATOM 974 N N . ARG A 1 129 ? 9.747 -7.837 -4.286 1.00 94.31 129 ARG A N 1
ATOM 975 C CA . ARG A 1 129 ? 10.530 -8.801 -5.072 1.00 94.31 129 ARG A CA 1
ATOM 976 C C . ARG A 1 129 ? 9.696 -9.995 -5.526 1.00 94.31 129 ARG A C 1
ATOM 978 O O . ARG A 1 129 ? 9.931 -10.498 -6.621 1.00 94.31 129 ARG A O 1
ATOM 985 N N . LYS A 1 130 ? 8.694 -10.429 -4.748 1.00 93.25 130 LYS A N 1
ATOM 986 C CA . LYS A 1 130 ? 7.722 -11.441 -5.199 1.00 93.25 130 LYS A CA 1
ATOM 987 C C . LYS A 1 130 ? 6.979 -10.966 -6.448 1.00 93.25 130 LYS A C 1
ATOM 989 O O . LYS A 1 130 ? 6.856 -11.755 -7.378 1.00 93.25 130 LYS A O 1
ATOM 994 N N . ILE A 1 131 ? 6.554 -9.700 -6.508 1.00 92.94 131 ILE A N 1
ATOM 995 C CA . ILE A 1 131 ? 5.945 -9.110 -7.714 1.00 92.94 131 ILE A CA 1
ATOM 996 C C . ILE A 1 131 ? 6.968 -9.071 -8.854 1.00 92.94 131 ILE A C 1
ATOM 998 O O . ILE A 1 131 ? 6.728 -9.628 -9.922 1.00 92.94 131 ILE A O 1
ATOM 1002 N N . LEU A 1 132 ? 8.139 -8.479 -8.610 1.00 90.69 132 LEU A N 1
ATOM 1003 C CA . LEU A 1 132 ? 9.188 -8.276 -9.615 1.00 90.69 132 LEU A CA 1
ATOM 1004 C C . LEU A 1 132 ? 9.668 -9.588 -10.269 1.00 90.69 132 LEU A C 1
ATOM 1006 O O . LEU A 1 132 ? 9.967 -9.632 -11.468 1.00 90.69 132 LEU A O 1
ATOM 1010 N N . ASN A 1 133 ? 9.737 -10.666 -9.486 1.00 88.62 133 ASN A N 1
ATOM 1011 C CA . ASN A 1 133 ? 10.188 -11.980 -9.941 1.00 88.62 133 ASN A CA 1
ATOM 1012 C C . ASN A 1 133 ? 9.037 -12.864 -10.436 1.00 88.62 133 ASN A C 1
ATOM 1014 O O . ASN A 1 133 ? 9.235 -13.639 -11.366 1.00 88.62 133 ASN A O 1
ATOM 1018 N N . GLY A 1 134 ? 7.852 -12.755 -9.829 1.00 87.69 134 GLY A N 1
ATOM 1019 C CA . GLY A 1 134 ? 6.682 -13.570 -10.159 1.00 87.69 134 GLY A CA 1
ATOM 1020 C C . GLY A 1 134 ? 5.910 -13.079 -11.381 1.00 87.69 134 GLY A C 1
ATOM 1021 O O . GLY A 1 134 ? 5.280 -13.887 -12.051 1.00 87.69 134 GLY A O 1
ATOM 1022 N N . CYS A 1 135 ? 6.015 -11.793 -11.717 1.00 85.31 135 CYS A N 1
ATOM 1023 C CA . CYS A 1 135 ? 5.444 -11.218 -12.934 1.00 85.31 135 CYS A CA 1
ATOM 1024 C C . CYS A 1 135 ? 6.428 -11.181 -14.095 1.00 85.31 135 CYS A C 1
ATOM 1026 O O . CYS A 1 135 ? 6.511 -10.209 -14.842 1.00 85.31 135 CYS A O 1
ATOM 1028 N N . ASN A 1 136 ? 7.189 -12.270 -14.219 1.00 70.25 136 ASN A N 1
ATOM 1029 C CA . ASN A 1 136 ? 8.087 -12.515 -15.331 1.00 70.25 136 ASN A CA 1
ATOM 1030 C C . ASN A 1 136 ? 7.533 -13.598 -16.254 1.00 70.25 136 ASN A C 1
ATOM 1032 O O . ASN A 1 136 ? 7.101 -14.644 -15.772 1.00 70.25 136 ASN A O 1
ATOM 1036 N N . SER A 1 137 ? 7.701 -13.407 -17.561 1.00 56.41 137 SER A N 1
ATOM 1037 C CA . SER A 1 137 ? 7.947 -14.545 -18.446 1.00 56.41 137 SER A CA 1
ATOM 1038 C C . SER A 1 137 ? 9.457 -14.824 -18.419 1.00 56.41 137 SER A C 1
ATOM 1040 O O . SER A 1 137 ? 10.230 -13.868 -18.507 1.00 56.41 137 SER A O 1
ATOM 1042 N N . PRO A 1 138 ? 9.919 -16.077 -18.249 1.00 51.22 138 PRO A N 1
ATOM 1043 C CA . PRO A 1 138 ? 11.347 -16.411 -18.169 1.00 51.22 138 PRO A CA 1
ATOM 1044 C C . PRO A 1 138 ? 12.178 -15.926 -19.370 1.00 51.22 138 PRO A C 1
ATOM 1046 O O . PRO A 1 138 ? 13.391 -15.786 -19.233 1.00 51.22 138 PRO A O 1
ATOM 1049 N N . ASP A 1 139 ? 11.528 -15.588 -20.486 1.00 51.53 139 ASP A N 1
ATOM 1050 C CA . ASP A 1 139 ? 12.177 -15.301 -21.765 1.00 51.53 139 ASP A CA 1
ATOM 1051 C C . ASP A 1 139 ? 12.114 -13.824 -22.205 1.00 51.53 139 ASP A C 1
ATOM 1053 O O . ASP A 1 139 ? 12.666 -13.478 -23.247 1.00 51.53 139 ASP A O 1
ATOM 1057 N N . LEU A 1 140 ? 11.449 -12.932 -21.454 1.00 51.81 140 LEU A N 1
ATOM 1058 C CA . LEU A 1 140 ? 11.159 -11.570 -21.922 1.00 51.81 140 LEU A CA 1
ATOM 1059 C C . LEU A 1 140 ? 11.599 -10.498 -20.921 1.00 51.81 140 LEU A C 1
ATOM 1061 O O . LEU A 1 140 ? 10.945 -10.223 -19.917 1.00 51.81 140 LEU A O 1
ATOM 1065 N N . PHE A 1 141 ? 12.685 -9.813 -21.276 1.00 61.56 141 PHE A N 1
ATOM 1066 C CA . PHE A 1 141 ? 12.694 -8.364 -21.124 1.00 61.56 141 PHE A CA 1
ATOM 1067 C C . PHE A 1 141 ? 11.592 -7.837 -22.056 1.00 61.56 141 PHE A C 1
ATOM 1069 O O . PHE A 1 141 ? 11.675 -8.109 -23.255 1.00 61.56 141 PHE A O 1
ATOM 1076 N N . PRO A 1 142 ? 10.550 -7.164 -21.535 1.00 67.62 142 PRO A N 1
ATOM 1077 C CA . PRO A 1 142 ? 10.575 -6.323 -20.333 1.00 67.62 142 PRO A CA 1
ATOM 1078 C C . PRO A 1 142 ? 9.647 -6.724 -19.160 1.00 67.62 142 PRO A C 1
ATOM 1080 O O . PRO A 1 142 ? 8.705 -7.496 -19.310 1.00 67.62 142 PRO A O 1
ATOM 1083 N N . LYS A 1 143 ? 9.899 -6.139 -17.973 1.00 80.81 143 LYS A N 1
ATOM 1084 C CA . LYS A 1 143 ? 9.047 -6.254 -16.772 1.00 80.81 143 LYS A CA 1
ATOM 1085 C C . LYS A 1 143 ? 7.952 -5.193 -16.774 1.00 80.81 143 LYS A C 1
ATOM 1087 O O . LYS A 1 143 ? 8.255 -4.025 -16.984 1.00 80.81 143 LYS A O 1
ATOM 1092 N N . PHE A 1 144 ? 6.732 -5.587 -16.419 1.00 85.75 144 PHE A N 1
ATOM 1093 C CA . PHE A 1 144 ? 5.580 -4.677 -16.311 1.00 85.75 144 PHE A CA 1
ATOM 1094 C C . PHE A 1 144 ? 5.065 -4.510 -14.876 1.00 85.75 144 PHE A C 1
ATOM 1096 O O . PHE A 1 144 ? 4.287 -3.605 -14.585 1.00 85.75 144 PHE A O 1
ATOM 1103 N N . GLY A 1 145 ? 5.532 -5.360 -13.957 1.00 89.81 145 GLY A N 1
ATOM 1104 C CA . GLY A 1 145 ? 5.110 -5.340 -12.562 1.00 89.81 145 GLY A CA 1
ATOM 1105 C C . GL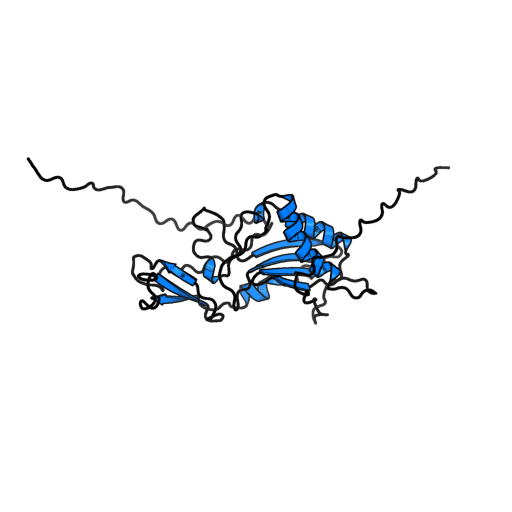Y A 1 145 ? 3.729 -5.966 -12.345 1.00 89.81 145 GLY A C 1
ATOM 1106 O O . GLY A 1 145 ? 3.348 -6.926 -13.016 1.00 89.81 145 GLY A O 1
ATOM 1107 N N . GLY A 1 146 ? 3.004 -5.476 -11.347 1.00 91.19 146 GLY A N 1
ATOM 1108 C CA . GLY A 1 146 ? 1.728 -6.018 -10.904 1.00 91.19 146 GLY A CA 1
ATOM 1109 C C . GLY A 1 146 ? 1.420 -5.660 -9.456 1.00 91.19 146 GLY A C 1
ATOM 1110 O O . GLY A 1 146 ? 1.955 -4.699 -8.898 1.00 91.19 146 GLY A O 1
ATOM 1111 N N . HIS A 1 147 ? 0.564 -6.464 -8.841 1.00 92.25 147 HIS A N 1
ATOM 1112 C CA . HIS A 1 147 ? 0.161 -6.318 -7.453 1.00 92.25 147 HIS A CA 1
ATOM 1113 C C . HIS A 1 147 ? 0.198 -7.654 -6.702 1.00 92.25 147 HIS A C 1
ATOM 1115 O O . HIS A 1 147 ? 0.027 -8.732 -7.272 1.00 92.25 147 HIS A O 1
ATOM 1121 N N . LEU A 1 148 ? 0.447 -7.583 -5.399 1.00 94.06 148 LEU A N 1
ATOM 1122 C CA . LEU A 1 148 ? 0.424 -8.705 -4.467 1.00 94.06 148 LEU A CA 1
ATOM 1123 C C . LEU A 1 148 ? -0.514 -8.348 -3.315 1.00 94.06 148 LEU A C 1
ATOM 1125 O O . LEU A 1 148 ? -0.252 -7.397 -2.583 1.00 94.06 148 LEU A O 1
ATOM 1129 N N . GLU A 1 149 ? -1.584 -9.120 -3.157 1.00 92.56 149 GLU A N 1
ATOM 1130 C CA . GLU A 1 149 ? -2.505 -9.005 -2.023 1.00 92.56 149 GLU A CA 1
ATOM 1131 C C . GLU A 1 149 ? -2.048 -9.956 -0.910 1.00 92.56 149 GLU A C 1
ATOM 1133 O O . GLU A 1 149 ? -2.097 -11.171 -1.083 1.00 92.56 149 GLU A O 1
ATOM 1138 N N . ASP A 1 150 ? -1.589 -9.409 0.214 1.00 91.69 150 ASP A N 1
ATOM 1139 C CA . ASP A 1 150 ? -1.220 -10.125 1.439 1.00 91.69 150 ASP A CA 1
ATOM 1140 C C . ASP A 1 150 ? -2.296 -9.843 2.500 1.00 91.69 150 ASP A C 1
ATOM 1142 O O . ASP A 1 150 ? -2.263 -8.828 3.200 1.00 91.69 150 ASP A O 1
ATOM 1146 N N . VAL A 1 151 ? -3.311 -10.712 2.552 1.00 89.62 151 VAL A N 1
ATOM 1147 C CA . VAL A 1 151 ? -4.524 -10.547 3.373 1.00 89.62 151 VAL A CA 1
ATOM 1148 C C . VAL A 1 151 ? -5.257 -9.239 3.025 1.00 89.62 151 VAL A C 1
ATOM 1150 O O . VAL A 1 151 ? -5.915 -9.171 1.989 1.00 89.62 151 VAL A O 1
ATOM 1153 N N . CYS A 1 152 ? -5.120 -8.201 3.853 1.00 90.75 152 CYS A N 1
ATOM 1154 C CA . CYS A 1 152 ? -5.773 -6.900 3.689 1.00 90.75 152 CYS A CA 1
ATOM 1155 C C . CYS A 1 152 ? -4.822 -5.799 3.230 1.00 90.75 152 CYS A C 1
ATOM 1157 O O . CYS A 1 152 ? -5.155 -4.620 3.276 1.00 90.75 152 CYS A O 1
ATOM 1159 N N . VAL A 1 153 ? -3.628 -6.176 2.787 1.00 92.69 153 VAL A N 1
ATOM 1160 C CA . VAL A 1 153 ? -2.608 -5.250 2.320 1.00 92.69 153 VAL A CA 1
ATOM 1161 C C . VAL A 1 153 ? -2.302 -5.534 0.863 1.00 92.69 153 VAL A C 1
ATOM 1163 O O . VAL A 1 153 ? -1.983 -6.660 0.491 1.00 92.69 153 VAL A O 1
ATOM 1166 N N . VAL A 1 154 ? -2.321 -4.493 0.045 1.00 92.69 154 VAL A N 1
ATOM 1167 C CA . VAL A 1 154 ? -1.982 -4.567 -1.371 1.00 92.69 154 VAL A CA 1
ATOM 1168 C C . VAL A 1 154 ? -0.642 -3.883 -1.601 1.00 92.69 154 VAL A C 1
ATOM 1170 O O . VAL A 1 154 ? -0.457 -2.704 -1.299 1.00 92.69 154 VAL A O 1
ATOM 1173 N N . TYR A 1 155 ? 0.302 -4.632 -2.157 1.00 94.56 155 TYR A N 1
ATOM 1174 C CA . TYR A 1 155 ? 1.575 -4.129 -2.660 1.00 94.56 155 TYR A CA 1
ATOM 1175 C C . TYR A 1 155 ? 1.447 -3.932 -4.166 1.00 94.56 155 TYR A C 1
ATOM 1177 O O . TYR A 1 155 ? 1.040 -4.857 -4.859 1.00 94.56 155 TYR A O 1
ATOM 1185 N N . THR A 1 156 ? 1.803 -2.759 -4.680 1.00 93.50 156 THR A N 1
ATOM 1186 C CA . THR A 1 156 ? 1.710 -2.413 -6.105 1.00 93.50 156 THR A CA 1
ATOM 1187 C C . THR A 1 156 ? 3.059 -1.943 -6.621 1.00 93.50 156 THR A C 1
ATOM 1189 O O . THR A 1 156 ? 3.692 -1.079 -6.018 1.00 93.50 156 THR A O 1
ATOM 1192 N N . LEU A 1 157 ? 3.484 -2.502 -7.750 1.00 93.50 157 LEU A N 1
ATOM 1193 C CA . LEU A 1 157 ? 4.688 -2.113 -8.472 1.00 93.50 157 LEU A CA 1
ATOM 1194 C C . LEU A 1 157 ? 4.330 -2.008 -9.952 1.00 93.50 157 LEU A C 1
ATOM 1196 O O . LEU A 1 157 ? 4.067 -3.027 -10.577 1.00 93.50 157 LEU A O 1
ATOM 1200 N N . THR A 1 158 ? 4.314 -0.812 -10.523 1.00 91.56 158 THR A N 1
ATOM 1201 C CA . THR A 1 158 ? 3.993 -0.610 -11.946 1.00 91.56 158 THR A CA 1
ATOM 1202 C C . THR A 1 158 ? 4.746 0.596 -12.474 1.00 91.56 158 THR A C 1
ATOM 1204 O O . THR A 1 158 ? 4.977 1.535 -11.721 1.00 91.56 158 THR A O 1
ATOM 1207 N N . ALA A 1 159 ? 5.096 0.615 -13.758 1.00 90.81 159 ALA A N 1
ATOM 1208 C CA . ALA A 1 159 ? 5.542 1.845 -14.405 1.00 90.81 159 ALA A CA 1
ATOM 1209 C C . ALA A 1 159 ? 4.466 2.385 -15.347 1.00 90.81 159 ALA A C 1
ATOM 1211 O O . ALA A 1 159 ? 3.689 1.615 -15.919 1.00 90.81 159 ALA A O 1
ATOM 1212 N N . ARG A 1 160 ? 4.416 3.711 -15.478 1.00 88.38 160 ARG A N 1
ATOM 1213 C CA . ARG A 1 160 ? 3.503 4.433 -16.370 1.00 88.38 160 ARG A CA 1
ATOM 1214 C C . ARG A 1 160 ? 4.208 5.643 -16.994 1.00 88.38 160 ARG A C 1
ATOM 1216 O O . ARG A 1 160 ? 5.193 6.111 -16.415 1.00 88.38 160 ARG A O 1
ATOM 1223 N N . PRO A 1 161 ? 3.717 6.164 -18.129 1.00 89.69 161 PRO A N 1
ATOM 1224 C CA . PRO A 1 161 ? 4.192 7.433 -18.667 1.00 89.69 161 PRO A CA 1
ATOM 1225 C C . PRO A 1 161 ? 3.929 8.585 -17.688 1.00 89.69 161 PRO A C 1
ATOM 1227 O O . PRO A 1 161 ? 3.001 8.544 -16.880 1.00 89.69 161 PRO A O 1
ATOM 1230 N N . GLU A 1 162 ? 4.738 9.631 -17.760 1.00 86.00 162 GLU A N 1
ATOM 1231 C CA . GLU A 1 162 ? 4.541 10.871 -17.018 1.00 86.00 162 GLU A CA 1
ATOM 1232 C C . GLU A 1 162 ? 3.193 11.504 -17.379 1.00 86.00 162 GLU A C 1
ATOM 1234 O O . GLU A 1 162 ? 2.776 11.521 -18.537 1.00 86.00 162 GLU A O 1
ATOM 1239 N N . GLY A 1 163 ? 2.487 11.999 -16.362 1.00 81.19 163 GLY A N 1
ATOM 1240 C CA . GLY A 1 163 ? 1.139 12.546 -16.517 1.00 81.19 163 GLY A CA 1
ATOM 1241 C C . GLY A 1 163 ? 0.028 11.496 -16.628 1.00 81.19 163 GLY A C 1
ATOM 1242 O O . GLY A 1 163 ? -1.139 11.883 -16.634 1.00 81.19 163 GLY A O 1
ATOM 1243 N N . ALA A 1 164 ? 0.350 10.196 -16.668 1.00 83.00 164 ALA A N 1
ATOM 1244 C CA . ALA A 1 164 ? -0.660 9.152 -16.523 1.00 83.00 164 ALA A CA 1
ATOM 1245 C C . ALA A 1 164 ? -1.361 9.266 -15.162 1.00 83.00 164 ALA A C 1
ATOM 1247 O O . ALA A 1 164 ? -0.752 9.662 -14.162 1.00 83.00 164 ALA A O 1
ATOM 1248 N N . GLU A 1 165 ? -2.641 8.891 -15.122 1.00 76.88 165 GLU A N 1
ATOM 1249 C CA . GLU A 1 165 ? -3.397 8.880 -13.876 1.00 76.88 165 GLU A CA 1
ATOM 1250 C C . GLU A 1 165 ? -2.700 7.983 -12.849 1.00 76.88 165 GLU A C 1
ATOM 1252 O O . GLU A 1 165 ? -2.234 6.877 -13.163 1.00 76.88 165 GLU A O 1
ATOM 1257 N N . ASP A 1 166 ? -2.618 8.474 -11.613 1.00 71.19 166 ASP A N 1
ATOM 1258 C CA . ASP A 1 166 ? -2.059 7.699 -10.522 1.00 71.19 166 ASP A CA 1
ATOM 1259 C C . ASP A 1 166 ? -2.876 6.407 -10.350 1.00 71.19 166 ASP A C 1
ATOM 1261 O O . ASP A 1 166 ? -4.087 6.485 -10.127 1.00 71.19 166 ASP A O 1
ATOM 1265 N N . PRO A 1 167 ? -2.250 5.215 -10.412 1.00 67.69 167 PRO A N 1
ATOM 1266 C CA . PRO A 1 167 ? -2.955 3.941 -10.282 1.00 67.69 167 PRO A CA 1
ATOM 1267 C C . PRO A 1 167 ? -3.779 3.822 -8.992 1.00 67.69 167 PRO A C 1
ATOM 1269 O O . PRO A 1 167 ? -4.678 2.994 -8.936 1.00 67.69 167 PRO A O 1
ATOM 1272 N N . ARG A 1 168 ? -3.494 4.638 -7.968 1.00 65.56 168 ARG A N 1
ATOM 1273 C CA . ARG A 1 168 ? -4.209 4.671 -6.685 1.00 65.56 168 ARG A CA 1
ATOM 1274 C C . ARG A 1 168 ? -5.521 5.449 -6.735 1.00 65.56 168 ARG A C 1
ATOM 1276 O O . ARG A 1 168 ? -6.415 5.155 -5.945 1.00 65.56 168 ARG A O 1
ATOM 1283 N N . LYS A 1 169 ? -5.655 6.439 -7.627 1.00 59.28 169 LYS A N 1
ATOM 1284 C CA . LYS A 1 169 ? -6.895 7.231 -7.762 1.00 59.28 169 LYS A CA 1
ATOM 1285 C C . LYS A 1 169 ? -8.081 6.354 -8.162 1.00 59.28 169 LYS A C 1
ATOM 1287 O O . LYS A 1 169 ? -9.203 6.609 -7.740 1.00 59.28 169 LYS A O 1
ATOM 1292 N N . LEU A 1 170 ? -7.806 5.245 -8.846 1.00 48.97 170 LEU A N 1
ATOM 1293 C CA . LEU A 1 170 ? -8.804 4.243 -9.205 1.00 48.97 170 LEU A CA 1
ATOM 1294 C C . LEU A 1 170 ? -9.441 3.541 -7.995 1.00 48.97 170 LEU A C 1
ATOM 1296 O O . LEU A 1 170 ? -10.580 3.106 -8.119 1.00 48.97 170 LEU A O 1
ATOM 1300 N N . ASP A 1 171 ? -8.774 3.480 -6.837 1.00 51.97 171 ASP A N 1
ATOM 1301 C CA . ASP A 1 171 ? -9.323 2.869 -5.614 1.00 51.97 171 ASP A CA 1
ATOM 1302 C C . ASP A 1 171 ? -9.725 3.917 -4.559 1.00 51.97 171 ASP A C 1
ATOM 1304 O O . ASP A 1 171 ? -10.703 3.727 -3.838 1.00 51.97 171 ASP A O 1
ATOM 1308 N N . ALA A 1 172 ? -9.007 5.045 -4.482 1.00 51.56 172 ALA A N 1
ATOM 1309 C CA . ALA A 1 172 ? -9.253 6.102 -3.495 1.00 51.56 172 ALA A CA 1
ATOM 1310 C C . ALA A 1 172 ? -10.332 7.116 -3.920 1.00 51.56 172 ALA A C 1
ATOM 1312 O O . ALA A 1 172 ? -11.135 7.543 -3.092 1.00 51.56 172 ALA A O 1
ATOM 1313 N N . GLU A 1 173 ? -10.352 7.522 -5.197 1.00 46.06 173 GLU A N 1
ATOM 1314 C CA . GLU A 1 173 ? -11.261 8.558 -5.722 1.00 46.06 173 GLU A CA 1
ATOM 1315 C C . GLU A 1 173 ? -12.505 7.970 -6.398 1.00 46.06 173 GLU A C 1
ATOM 1317 O O . GLU A 1 173 ? -13.508 8.667 -6.548 1.00 46.06 173 GLU A O 1
ATOM 1322 N N . SER A 1 174 ? -12.505 6.681 -6.757 1.00 44.94 174 SER A N 1
ATOM 1323 C CA . SER A 1 174 ? -13.610 6.054 -7.498 1.00 44.94 174 SER A CA 1
ATOM 1324 C C . SER A 1 174 ? -14.914 5.901 -6.712 1.00 44.94 174 SER A C 1
ATOM 1326 O O . SER A 1 174 ? -15.892 5.392 -7.256 1.00 44.94 174 SER A O 1
ATOM 1328 N N . GLY A 1 175 ? -14.995 6.430 -5.491 1.00 51.59 175 GLY A N 1
ATOM 1329 C CA . GLY A 1 175 ? -16.245 6.624 -4.775 1.00 51.59 175 GLY A CA 1
ATOM 1330 C C . GLY A 1 175 ? -16.470 5.529 -3.760 1.00 51.59 175 GLY A C 1
ATOM 1331 O O . GLY A 1 175 ? -17.335 4.681 -3.937 1.00 51.59 175 GLY A O 1
ATOM 1332 N N . SER A 1 176 ? -15.750 5.603 -2.648 1.00 58.62 176 SER A N 1
ATOM 1333 C CA . SER A 1 176 ? -16.070 4.795 -1.476 1.00 58.62 176 SER A CA 1
ATOM 1334 C C . SER A 1 176 ? -17.506 5.050 -0.973 1.00 58.62 176 SER A C 1
ATOM 1336 O O . SER A 1 176 ? -18.078 4.216 -0.281 1.00 58.62 176 SER A O 1
ATOM 1338 N N . GLY A 1 177 ? -18.151 6.123 -1.445 1.00 67.44 177 GLY A N 1
ATOM 1339 C CA . GLY A 1 177 ? -19.545 6.449 -1.172 1.00 67.44 177 GLY A CA 1
ATOM 1340 C C . GLY A 1 177 ? -19.670 7.252 0.113 1.00 67.44 177 GLY A C 1
ATOM 1341 O O . GLY A 1 177 ? -18.666 7.552 0.770 1.00 67.44 177 GLY A O 1
ATOM 1342 N N . LYS A 1 178 ? -20.905 7.622 0.460 1.00 76.50 178 LYS A N 1
ATOM 1343 C CA . LYS A 1 178 ? -21.157 8.353 1.703 1.00 76.50 178 LYS A CA 1
ATOM 1344 C C . LYS A 1 178 ? -20.736 7.514 2.906 1.00 76.50 178 LYS A C 1
ATOM 1346 O O . LYS A 1 178 ? -20.901 6.291 2.914 1.00 76.50 178 LYS A O 1
ATOM 1351 N N . PHE A 1 179 ? -20.178 8.188 3.903 1.00 77.31 179 PHE A N 1
ATOM 1352 C CA . PHE A 1 179 ? -19.946 7.612 5.217 1.00 77.31 179 PHE A CA 1
ATOM 1353 C C . PHE A 1 179 ? -21.288 7.544 5.950 1.00 77.31 179 PHE A C 1
ATOM 1355 O O . PHE A 1 179 ? -21.965 8.561 6.079 1.00 77.31 179 PHE A O 1
ATOM 1362 N N . MET A 1 180 ? -21.698 6.347 6.353 1.00 84.88 180 MET A N 1
ATOM 1363 C CA . MET A 1 180 ? -23.000 6.071 6.954 1.00 84.88 180 MET A CA 1
ATOM 1364 C C . MET A 1 180 ? -22.771 5.533 8.358 1.00 84.88 180 MET A C 1
ATOM 1366 O O . MET A 1 180 ? -22.053 4.547 8.518 1.00 84.88 180 MET A O 1
ATOM 1370 N N . CYS A 1 181 ? -23.373 6.161 9.363 1.00 85.69 181 CYS A N 1
ATOM 1371 C CA . CYS A 1 181 ? -23.203 5.763 10.753 1.00 85.69 181 CYS A CA 1
ATOM 1372 C C . CYS A 1 181 ? -24.530 5.684 11.471 1.00 85.69 181 CYS A C 1
ATOM 1374 O O . CYS A 1 181 ? -25.369 6.571 11.369 1.00 85.69 181 CYS A O 1
ATOM 1376 N N . GLU A 1 182 ? -24.682 4.628 12.250 1.00 88.62 182 GLU A N 1
ATOM 1377 C CA . GLU A 1 182 ? -25.867 4.371 13.044 1.00 88.62 182 GLU A CA 1
ATOM 1378 C C . GLU A 1 182 ? -25.468 3.972 14.460 1.00 88.62 182 GLU A C 1
ATOM 1380 O O . GLU A 1 182 ? -24.313 3.642 14.742 1.00 88.62 182 GLU A O 1
ATOM 1385 N N . LYS A 1 183 ? -26.428 4.013 15.382 1.00 90.00 183 LYS A N 1
ATOM 1386 C CA . LYS A 1 183 ? -26.194 3.508 16.736 1.00 90.00 183 LYS A CA 1
ATOM 1387 C C . LYS A 1 183 ? -25.915 2.016 16.647 1.00 90.00 183 LYS A C 1
ATOM 1389 O O . LYS A 1 183 ? -26.704 1.284 16.055 1.00 90.00 183 LYS A O 1
ATOM 1394 N N . THR A 1 184 ? -24.815 1.577 17.250 1.00 87.31 184 THR A N 1
ATOM 1395 C CA . THR A 1 184 ? -24.492 0.153 17.312 1.00 87.31 184 THR A CA 1
ATOM 1396 C C . THR A 1 184 ? -25.619 -0.590 18.016 1.00 87.31 184 THR A C 1
ATOM 1398 O O . THR A 1 184 ? -26.127 -0.121 19.040 1.00 87.31 184 THR A O 1
ATOM 1401 N N . ASP A 1 185 ? -26.004 -1.746 17.474 1.00 82.12 185 ASP A N 1
ATOM 1402 C CA . ASP A 1 185 ? -27.030 -2.588 18.081 1.00 82.12 185 ASP A CA 1
ATOM 1403 C C . ASP A 1 185 ? -26.625 -2.959 19.518 1.00 82.12 185 ASP A C 1
ATOM 1405 O O . ASP A 1 185 ? -25.646 -3.669 19.765 1.00 82.12 185 ASP A O 1
ATOM 1409 N N . SER A 1 186 ? -27.396 -2.450 20.478 1.00 62.19 186 SER A N 1
ATOM 1410 C CA . SER A 1 186 ? -27.147 -2.571 21.915 1.00 62.19 186 SER A CA 1
ATOM 1411 C C . SER A 1 186 ? -27.329 -3.992 22.450 1.00 62.19 186 SER A C 1
ATOM 1413 O O . SER A 1 186 ? -27.068 -4.242 23.626 1.00 62.19 186 SER A O 1
ATOM 1415 N N . GLN A 1 187 ? -27.759 -4.937 21.609 1.00 68.81 187 GLN A N 1
ATOM 1416 C CA . GLN A 1 187 ? -27.826 -6.355 21.963 1.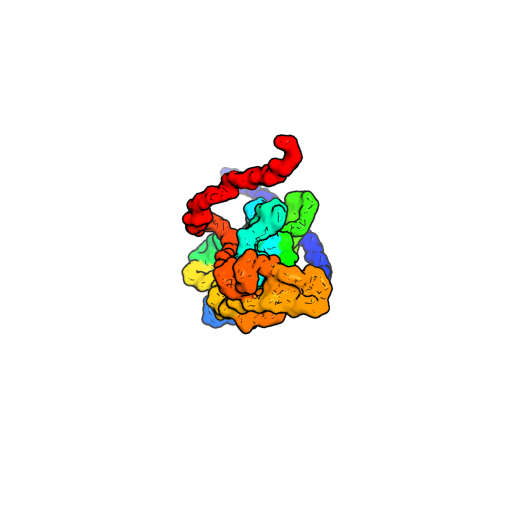00 68.81 187 GLN A CA 1
ATOM 1417 C C . GLN A 1 187 ? -26.446 -7.030 22.015 1.00 68.81 187 GLN A C 1
ATOM 1419 O O . GLN A 1 187 ? -26.322 -8.116 22.586 1.00 68.81 187 GLN A O 1
ATOM 1424 N N . VAL A 1 188 ? -25.398 -6.398 21.472 1.00 69.75 188 VAL A N 1
ATOM 1425 C CA . VAL A 1 188 ? -24.015 -6.873 21.603 1.00 69.75 188 VAL A CA 1
ATOM 1426 C C . VAL A 1 188 ? -23.403 -6.307 22.886 1.00 69.75 188 VAL A C 1
ATOM 1428 O O . VAL A 1 188 ? -23.073 -5.125 22.970 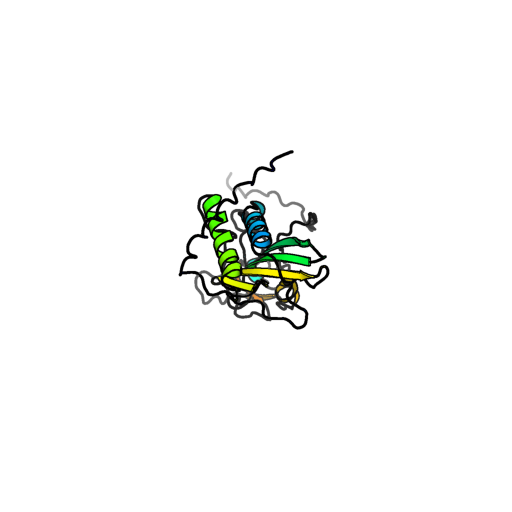1.00 69.75 188 VAL A O 1
ATOM 1431 N N . ALA A 1 189 ? -23.243 -7.166 23.897 1.00 71.69 189 ALA A N 1
ATOM 1432 C CA . ALA A 1 189 ? -22.670 -6.782 25.187 1.00 71.69 189 ALA A CA 1
ATOM 1433 C C . ALA A 1 189 ? -21.277 -6.141 25.028 1.00 71.69 189 ALA A C 1
ATOM 1435 O O . ALA A 1 189 ? -20.400 -6.712 24.375 1.00 71.69 189 ALA A O 1
ATOM 1436 N N . GLY A 1 190 ? -21.064 -4.986 25.665 1.00 76.75 190 GLY A N 1
ATOM 1437 C CA . GLY A 1 190 ? -19.796 -4.251 25.634 1.00 76.75 190 GLY A CA 1
ATOM 1438 C C . GLY A 1 190 ? -19.666 -3.214 24.515 1.00 76.75 190 GLY A C 1
ATOM 1439 O O . GLY A 1 190 ? -18.620 -2.572 24.424 1.00 76.75 190 GLY A O 1
ATOM 1440 N N . LEU A 1 191 ? -20.695 -3.040 23.678 1.00 83.56 191 LEU A N 1
ATOM 1441 C CA . LEU A 1 191 ? -20.763 -1.992 22.650 1.00 83.56 191 LEU A CA 1
ATOM 1442 C C . LEU A 1 191 ? -21.817 -0.920 22.972 1.00 83.56 191 LEU A C 1
ATOM 1444 O O . LEU A 1 191 ? -22.234 -0.157 22.097 1.00 83.56 191 LEU A O 1
ATOM 1448 N N . GLU A 1 192 ? -22.252 -0.825 24.228 1.00 88.06 192 GLU A N 1
ATOM 1449 C CA . GLU A 1 192 ? -23.167 0.221 24.668 1.00 88.06 192 GLU A CA 1
ATOM 1450 C C . GLU A 1 192 ? -22.539 1.610 24.447 1.00 88.06 192 GLU A C 1
ATOM 1452 O O . GLU A 1 192 ? -21.364 1.831 24.736 1.00 88.06 192 GLU A O 1
ATOM 1457 N N . ASN A 1 193 ? -23.332 2.574 23.967 1.00 85.62 193 ASN A N 1
ATOM 1458 C CA . ASN A 1 193 ? -22.867 3.932 23.643 1.00 85.62 193 ASN A CA 1
ATOM 1459 C C . ASN A 1 193 ? -21.760 3.967 22.572 1.00 85.62 193 ASN A C 1
ATOM 1461 O O . ASN A 1 193 ? -20.788 4.722 22.679 1.00 85.62 193 ASN A O 1
ATOM 1465 N N . THR A 1 194 ? -21.920 3.168 21.519 1.00 86.62 194 THR A N 1
ATOM 1466 C CA . THR A 1 194 ? -21.070 3.222 20.325 1.00 86.62 194 THR A CA 1
ATOM 1467 C C . THR A 1 194 ? -21.893 3.475 19.060 1.00 86.62 194 THR A C 1
ATOM 1469 O O . THR A 1 194 ? -23.110 3.278 19.039 1.00 86.62 194 THR A O 1
ATOM 1472 N N . CYS A 1 195 ? -21.220 3.944 18.016 1.00 86.19 195 CYS A N 1
ATOM 1473 C CA . CYS A 1 195 ? -21.739 4.076 16.663 1.00 86.19 195 CYS A CA 1
ATOM 1474 C C . CYS A 1 195 ? -21.052 3.044 15.770 1.00 86.19 195 CYS A C 1
ATOM 1476 O O . CYS A 1 195 ? -19.833 2.887 15.843 1.00 86.19 195 CYS A O 1
ATOM 1478 N N . THR A 1 196 ? -21.814 2.369 14.918 1.00 87.00 196 THR A N 1
ATOM 1479 C CA . THR A 1 196 ? -21.283 1.508 13.863 1.00 87.00 196 THR A CA 1
ATOM 1480 C C . THR A 1 196 ? -21.340 2.280 12.563 1.00 87.00 196 THR A C 1
ATOM 1482 O O . THR A 1 196 ? -22.392 2.785 12.173 1.00 87.00 196 THR A O 1
ATOM 1485 N N . CYS A 1 197 ? -20.198 2.381 11.903 1.00 83.25 197 CYS A N 1
ATOM 1486 C CA . CYS A 1 197 ? -20.051 3.128 10.672 1.00 83.25 197 CYS A CA 1
ATOM 1487 C C . CYS A 1 197 ? -19.626 2.209 9.542 1.00 83.25 197 CYS A C 1
ATOM 1489 O O . CYS A 1 197 ? -18.841 1.287 9.749 1.00 83.25 197 CYS A O 1
ATOM 1491 N N . HIS A 1 198 ? -20.088 2.511 8.338 1.00 83.62 198 HIS A N 1
ATOM 1492 C CA . HIS A 1 198 ? -19.671 1.862 7.107 1.00 83.62 198 HIS A CA 1
ATOM 1493 C C . HIS A 1 198 ? -19.649 2.872 5.967 1.00 83.62 198 HIS A C 1
ATOM 1495 O O . HIS A 1 198 ? -20.078 4.022 6.095 1.00 83.62 198 HIS A O 1
ATOM 1501 N N . ARG A 1 199 ? -19.149 2.438 4.815 1.00 80.44 199 ARG A N 1
ATOM 1502 C CA . ARG A 1 199 ? -19.256 3.217 3.588 1.00 80.44 199 ARG A CA 1
ATOM 1503 C C . ARG A 1 199 ? -20.304 2.617 2.671 1.00 80.44 199 ARG A C 1
ATOM 1505 O O . ARG A 1 199 ? -20.363 1.404 2.520 1.00 80.44 199 ARG A O 1
ATOM 1512 N N . GLU A 1 200 ? -21.094 3.465 2.020 1.00 82.31 200 GLU A N 1
ATOM 1513 C CA . GLU A 1 200 ? -22.214 3.053 1.160 1.00 82.31 200 GLU A CA 1
ATOM 1514 C C . GLU A 1 200 ? -21.822 1.994 0.115 1.00 82.31 200 GLU A C 1
ATOM 1516 O O . GLU A 1 200 ? -22.582 1.062 -0.139 1.00 82.31 200 GLU A O 1
ATOM 1521 N N . ARG A 1 201 ? -20.624 2.095 -0.479 1.00 79.31 201 ARG A N 1
ATOM 1522 C CA . ARG A 1 201 ? -20.151 1.111 -1.470 1.00 79.31 201 ARG A CA 1
ATOM 1523 C C . ARG A 1 201 ? -19.445 -0.103 -0.870 1.00 79.31 201 ARG A C 1
ATOM 1525 O O . ARG A 1 201 ? -19.202 -1.071 -1.587 1.00 79.31 201 ARG A O 1
ATOM 1532 N N . PHE A 1 202 ? -19.130 -0.054 0.420 1.00 78.75 202 PHE A N 1
ATOM 1533 C CA . PHE A 1 202 ? -18.446 -1.105 1.168 1.00 78.75 202 PHE A CA 1
ATOM 1534 C C . PHE A 1 202 ? -19.188 -1.383 2.490 1.00 78.75 202 PHE A C 1
ATOM 1536 O O . PHE A 1 202 ? -18.620 -1.168 3.563 1.00 78.75 202 PHE A O 1
ATOM 1543 N N . PRO A 1 203 ? -20.457 -1.838 2.441 1.00 80.25 203 PRO A N 1
ATOM 1544 C CA . PRO A 1 203 ? -21.281 -2.014 3.640 1.00 80.25 203 PRO A CA 1
ATOM 1545 C C . PRO A 1 203 ? -20.742 -3.093 4.590 1.00 80.25 203 PRO A C 1
ATOM 1547 O O . PRO A 1 203 ? -20.975 -3.024 5.791 1.00 80.25 203 PRO A O 1
ATOM 1550 N N . ASP A 1 204 ? -19.970 -4.052 4.072 1.00 79.56 204 ASP A N 1
ATOM 1551 C CA . ASP A 1 204 ? -19.349 -5.119 4.870 1.00 79.56 204 ASP A CA 1
ATOM 1552 C C . ASP A 1 204 ? -18.083 -4.652 5.624 1.00 79.56 204 ASP A C 1
ATOM 1554 O O . ASP A 1 204 ? -17.549 -5.354 6.492 1.00 79.56 204 ASP A O 1
ATOM 1558 N N . THR A 1 205 ? -17.582 -3.457 5.301 1.00 76.06 205 THR A N 1
ATOM 1559 C CA . THR A 1 205 ? -16.425 -2.840 5.950 1.00 76.06 205 THR A CA 1
ATOM 1560 C C . THR A 1 205 ? -16.927 -1.868 7.012 1.00 76.06 205 THR A C 1
ATOM 1562 O O . THR A 1 205 ? -17.144 -0.684 6.746 1.00 76.06 205 THR A O 1
ATOM 1565 N N . VAL A 1 206 ? -17.125 -2.399 8.221 1.00 82.31 206 VAL A N 1
ATOM 1566 C CA . VAL A 1 206 ? -17.626 -1.648 9.375 1.00 82.31 206 VAL A CA 1
ATOM 1567 C C . VAL A 1 206 ? -16.507 -1.309 10.360 1.00 82.31 206 VAL A C 1
ATOM 1569 O O . VAL A 1 206 ? -15.542 -2.063 10.493 1.00 82.31 206 VAL A O 1
ATOM 1572 N N . ASP A 1 207 ? -16.655 -0.201 11.081 1.00 80.38 207 ASP A N 1
ATOM 1573 C CA . ASP A 1 207 ? -15.868 0.092 12.283 1.00 80.38 207 ASP A CA 1
ATOM 1574 C C . ASP A 1 207 ? -16.774 0.671 13.378 1.00 80.38 207 ASP A C 1
ATOM 1576 O O . ASP A 1 207 ? -17.828 1.250 13.095 1.00 80.38 207 ASP A O 1
ATOM 1580 N N . VAL A 1 208 ? -16.380 0.465 14.633 1.00 82.44 208 VAL A N 1
ATOM 1581 C CA . VAL A 1 208 ? -17.163 0.836 15.811 1.00 82.44 208 VAL A CA 1
ATOM 1582 C C . VAL A 1 208 ? -16.457 1.955 16.558 1.00 82.44 208 VAL A C 1
ATOM 1584 O O . VAL A 1 208 ? -15.347 1.802 17.070 1.00 82.44 208 VAL A O 1
ATOM 1587 N N . PHE A 1 209 ? -17.138 3.088 16.666 1.00 78.88 209 PHE A N 1
ATOM 1588 C CA . PHE A 1 209 ? -16.636 4.292 17.307 1.00 78.88 209 PHE A CA 1
ATOM 1589 C C . PHE A 1 209 ? -17.372 4.553 18.606 1.00 78.88 209 PHE A C 1
ATOM 1591 O O . PHE A 1 209 ? -18.550 4.235 18.753 1.00 78.88 209 PHE A O 1
ATOM 1598 N N . LYS A 1 210 ? -16.693 5.192 19.558 1.00 82.19 210 LYS A N 1
ATOM 1599 C CA . LYS A 1 210 ? -17.384 5.743 20.721 1.00 82.19 210 LYS A CA 1
ATOM 1600 C C . LYS A 1 210 ? -18.433 6.743 20.230 1.00 82.19 210 LYS A C 1
ATOM 1602 O O . LYS A 1 210 ? -18.127 7.588 19.393 1.00 82.19 210 LYS A O 1
ATOM 1607 N N . MET A 1 211 ? -19.642 6.646 20.768 1.00 84.00 211 MET A N 1
ATOM 1608 C CA . MET A 1 211 ? -20.704 7.589 20.455 1.00 84.00 211 MET A CA 1
ATOM 1609 C C . MET A 1 211 ? -20.293 9.007 20.880 1.00 84.00 211 MET A C 1
ATOM 1611 O O . MET A 1 211 ? -19.779 9.163 21.997 1.00 84.00 211 MET A O 1
ATOM 1615 N N . PRO A 1 212 ? -20.493 10.021 20.022 1.00 80.12 212 PRO A N 1
ATOM 1616 C CA . PRO A 1 212 ? -20.222 11.404 20.388 1.00 80.12 212 PRO A CA 1
ATOM 1617 C C . PRO A 1 212 ? -21.126 11.876 21.537 1.00 80.12 212 PRO A C 1
ATOM 1619 O O . PRO A 1 212 ? -22.197 11.314 21.788 1.00 80.12 212 PRO A O 1
ATOM 1622 N N . ASP A 1 213 ? -20.706 12.930 22.240 1.00 82.19 213 ASP A N 1
ATOM 1623 C CA . ASP A 1 213 ? -21.404 13.420 23.438 1.00 82.19 213 ASP A CA 1
ATOM 1624 C C . ASP A 1 213 ? -22.815 13.972 23.129 1.00 82.19 213 ASP A C 1
ATOM 1626 O O . ASP A 1 213 ? -23.672 14.005 24.016 1.00 82.19 213 ASP A O 1
ATOM 1630 N N . ASN A 1 214 ? -23.091 14.361 21.875 1.00 83.06 214 ASN A N 1
ATOM 1631 C CA . ASN A 1 214 ? -24.422 14.776 21.407 1.00 83.06 214 ASN A CA 1
ATOM 1632 C C . ASN A 1 214 ? -25.385 13.593 21.164 1.00 83.06 214 ASN A C 1
ATOM 1634 O O . ASN A 1 214 ? -26.562 13.830 20.893 1.00 83.06 214 ASN A O 1
ATOM 1638 N N . ASN A 1 215 ? -24.925 12.339 21.308 1.00 83.00 215 ASN A N 1
ATOM 1639 C CA . ASN A 1 215 ? -25.714 11.118 21.090 1.00 83.00 215 ASN A CA 1
ATOM 1640 C C . ASN A 1 215 ? -26.250 10.982 19.645 1.00 83.00 215 ASN A C 1
ATOM 1642 O O . ASN A 1 215 ? -27.260 10.298 19.417 1.00 83.00 215 ASN A O 1
ATOM 1646 N N . ASP A 1 216 ? -25.562 11.615 18.690 1.00 83.38 216 ASP A N 1
ATOM 1647 C CA . ASP A 1 216 ? -25.816 11.538 17.254 1.00 83.38 216 ASP A CA 1
ATOM 1648 C C . ASP A 1 216 ? -24.597 10.940 16.533 1.00 83.38 216 ASP A C 1
ATOM 1650 O O . ASP A 1 216 ? -23.473 11.422 16.661 1.00 83.38 216 ASP A O 1
ATOM 1654 N N . CYS A 1 217 ? -24.823 9.858 15.791 1.00 81.06 217 CYS A N 1
ATOM 1655 C CA . CYS A 1 217 ? -23.781 9.184 15.024 1.00 81.06 217 CYS A CA 1
ATOM 1656 C C . CYS A 1 217 ? -23.526 9.849 13.663 1.00 81.06 217 CYS A C 1
ATOM 1658 O O . CYS A 1 217 ? -22.522 9.534 13.032 1.00 81.06 217 CYS A O 1
ATOM 1660 N N . GLU A 1 218 ? -24.403 10.746 13.205 1.00 75.38 218 GLU A N 1
ATOM 1661 C CA . GLU A 1 218 ? -24.299 11.393 11.892 1.00 75.38 218 GLU A CA 1
ATOM 1662 C C . GLU A 1 218 ? -23.572 12.748 11.941 1.00 75.38 218 GLU A C 1
ATOM 1664 O O . GLU A 1 218 ? -23.056 13.200 10.920 1.00 75.38 218 GLU A O 1
ATOM 1669 N N . GLU A 1 219 ? -23.501 13.403 13.107 1.00 58.31 219 GLU A N 1
ATOM 1670 C CA . GLU A 1 219 ? -23.197 14.843 13.176 1.00 58.31 219 GLU A CA 1
ATOM 1671 C C . GLU A 1 219 ? -21.714 15.210 13.394 1.00 58.31 219 GLU A C 1
ATOM 1673 O O . GLU A 1 219 ? -21.362 16.377 13.253 1.00 58.31 219 GLU A O 1
ATOM 1678 N N . ASP A 1 220 ? -20.822 14.258 13.696 1.00 49.62 220 ASP A N 1
ATOM 1679 C CA . ASP A 1 220 ? -19.448 14.590 14.138 1.00 49.62 220 ASP A CA 1
ATOM 1680 C C . ASP A 1 220 ? -18.337 13.764 13.478 1.00 49.62 220 ASP A C 1
ATOM 1682 O O . ASP A 1 220 ? -17.207 13.674 13.962 1.00 49.62 220 ASP A O 1
ATOM 1686 N N . ILE A 1 221 ? -18.644 13.135 12.345 1.00 54.44 221 ILE A N 1
ATOM 1687 C CA . ILE A 1 221 ? -17.662 12.326 11.630 1.00 54.44 221 ILE A CA 1
ATOM 1688 C C . ILE A 1 221 ? -17.261 13.094 10.390 1.00 54.44 221 ILE A C 1
ATOM 1690 O O . ILE A 1 221 ? -17.761 12.866 9.290 1.00 54.44 221 ILE A O 1
ATOM 1694 N N . SER A 1 222 ? -16.354 14.055 10.590 1.00 52.94 222 SER A N 1
ATOM 1695 C CA . SER A 1 222 ? -15.604 14.628 9.478 1.00 52.94 222 SER A CA 1
ATOM 1696 C C . SER A 1 222 ? -15.083 13.464 8.646 1.00 52.94 222 SER A C 1
ATOM 1698 O O . SER A 1 222 ? -14.390 12.603 9.204 1.00 52.94 222 SER A O 1
ATOM 1700 N N . GLU A 1 223 ? -15.436 13.411 7.356 1.00 52.91 223 GLU A N 1
ATOM 1701 C CA . GLU A 1 223 ? -14.891 12.399 6.456 1.00 52.91 223 GLU A CA 1
ATOM 1702 C C . GLU A 1 223 ? -13.387 12.327 6.710 1.00 52.91 223 GLU A C 1
ATOM 1704 O O . GLU A 1 223 ? -12.715 13.367 6.660 1.00 52.91 223 GLU A O 1
ATOM 1709 N N . PRO A 1 224 ? -12.853 11.152 7.079 1.00 52.44 224 PRO A N 1
ATOM 1710 C CA . PRO A 1 224 ? -11.452 11.076 7.411 1.00 52.44 224 PRO A CA 1
ATOM 1711 C C . PRO A 1 224 ? -10.667 11.573 6.208 1.00 52.44 224 PRO A C 1
ATOM 1713 O O . PRO A 1 224 ? -10.849 11.056 5.103 1.00 52.44 224 PRO A O 1
ATOM 1716 N N . ASN A 1 225 ? -9.822 12.586 6.420 1.00 50.84 225 ASN A N 1
ATOM 1717 C CA . ASN A 1 225 ? -8.915 13.066 5.389 1.00 50.84 225 ASN A CA 1
ATOM 1718 C C . ASN A 1 225 ? -8.122 11.859 4.902 1.00 50.84 225 ASN A C 1
ATOM 1720 O O . ASN A 1 225 ? -7.289 11.323 5.637 1.00 50.84 225 ASN A O 1
ATOM 1724 N N . ILE A 1 226 ? -8.431 11.408 3.687 1.00 54.09 226 ILE A N 1
ATOM 1725 C CA . ILE A 1 226 ? -7.757 10.289 3.050 1.00 54.09 226 ILE A CA 1
ATOM 1726 C C . ILE A 1 226 ? -6.310 10.723 2.850 1.00 54.09 226 ILE A C 1
ATOM 1728 O O . ILE A 1 226 ? -5.984 11.459 1.922 1.00 54.09 226 ILE A O 1
ATOM 1732 N N . SER A 1 227 ? -5.444 10.316 3.773 1.00 55.75 227 SER A N 1
ATOM 1733 C CA . SER A 1 227 ? -4.029 10.624 3.710 1.00 55.75 227 SER A CA 1
ATOM 1734 C C . SER A 1 227 ? -3.288 9.419 3.149 1.00 55.75 227 SER A C 1
ATOM 1736 O O . SER A 1 227 ? -3.351 8.291 3.650 1.00 55.75 227 SER A O 1
ATOM 1738 N N . TYR A 1 228 ? -2.579 9.684 2.061 1.00 54.75 228 TYR A N 1
ATOM 1739 C CA . TYR A 1 228 ? -1.428 8.896 1.670 1.00 54.75 228 TYR A CA 1
ATOM 1740 C C . TYR A 1 228 ? -0.196 9.657 2.131 1.00 54.75 228 TYR A C 1
ATOM 1742 O O . TYR A 1 228 ? -0.150 10.878 2.021 1.00 54.75 228 TYR A O 1
ATOM 1750 N N . VAL A 1 229 ? 0.816 8.946 2.612 1.00 61.97 229 VAL A N 1
ATOM 1751 C CA . VAL A 1 229 ? 2.122 9.572 2.834 1.00 61.97 229 VAL A CA 1
ATOM 1752 C C . VAL A 1 229 ? 2.844 9.622 1.483 1.00 61.97 229 VAL A C 1
ATOM 1754 O O . VAL A 1 229 ? 3.249 8.570 0.976 1.00 61.97 229 VAL A O 1
ATOM 1757 N N . ASP A 1 230 ? 2.960 10.813 0.890 1.00 49.97 230 ASP A N 1
ATOM 1758 C CA . ASP A 1 230 ? 3.808 11.125 -0.271 1.00 49.97 230 ASP A CA 1
ATOM 1759 C C . ASP A 1 230 ? 5.154 11.752 0.154 1.00 49.97 230 ASP A C 1
ATOM 1761 O O . ASP A 1 230 ? 5.451 11.952 1.334 1.00 49.97 230 ASP A O 1
ATOM 1765 N N . ASN A 1 231 ? 6.047 11.948 -0.819 1.00 41.03 231 ASN A N 1
ATOM 1766 C CA . ASN A 1 231 ? 7.313 12.681 -0.675 1.00 41.03 231 ASN A CA 1
ATOM 1767 C C . ASN A 1 231 ? 7.220 14.120 -1.189 1.00 41.03 231 ASN A C 1
ATOM 1769 O O . ASN A 1 231 ? 8.190 14.874 -1.089 1.00 41.03 231 ASN A O 1
ATOM 1773 N N . GLU A 1 232 ? 6.081 14.518 -1.758 1.00 39.25 232 GLU A N 1
ATOM 1774 C CA . GLU A 1 232 ? 5.850 15.932 -1.983 1.00 39.25 232 GLU A CA 1
ATOM 1775 C C . GLU A 1 232 ? 5.676 16.563 -0.605 1.00 39.25 232 GLU A C 1
ATOM 1777 O O . GLU A 1 232 ? 4.697 16.305 0.083 1.00 39.25 232 GLU A O 1
ATOM 1782 N N . CYS A 1 233 ? 6.634 17.392 -0.183 1.00 29.17 233 CYS A N 1
ATOM 1783 C CA . CYS A 1 233 ? 6.448 18.354 0.899 1.00 29.17 233 CYS A CA 1
ATOM 1784 C C . CYS A 1 233 ? 5.320 19.332 0.528 1.00 29.17 233 CYS A C 1
ATOM 1786 O O . CYS A 1 233 ? 5.539 20.522 0.313 1.00 29.17 233 CYS A O 1
ATOM 1788 N N . ARG A 1 234 ? 4.083 18.854 0.456 1.00 29.83 234 ARG A N 1
ATOM 1789 C CA . ARG A 1 234 ? 2.926 19.669 0.740 1.00 29.83 234 ARG A CA 1
ATOM 1790 C C . ARG A 1 234 ? 2.850 19.642 2.247 1.00 29.83 234 ARG A C 1
ATOM 1792 O O . ARG A 1 234 ? 2.474 18.640 2.845 1.00 29.83 234 ARG A O 1
ATOM 1799 N N . CYS A 1 235 ? 3.249 20.750 2.866 1.00 24.73 235 CYS A N 1
ATOM 1800 C CA . CYS A 1 235 ? 2.705 21.104 4.162 1.00 24.73 235 CYS A CA 1
ATOM 1801 C C . CYS A 1 235 ? 1.196 20.905 4.033 1.00 24.73 235 CYS A C 1
ATOM 1803 O O . CYS A 1 235 ? 0.519 21.730 3.417 1.00 24.73 235 CYS A O 1
ATOM 1805 N N . ALA A 1 236 ? 0.677 19.787 4.540 1.00 28.97 236 ALA A N 1
ATOM 1806 C CA . ALA A 1 236 ? -0.720 19.704 4.870 1.00 28.97 236 ALA A CA 1
ATOM 1807 C C . ALA A 1 236 ? -0.880 20.817 5.896 1.00 28.97 236 ALA A C 1
ATOM 1809 O O . ALA A 1 236 ? -0.493 20.677 7.058 1.00 28.97 236 ALA A O 1
ATOM 1810 N N . MET A 1 237 ? -1.339 21.981 5.434 1.00 25.23 237 MET A N 1
ATOM 1811 C CA . MET A 1 237 ? -1.993 22.915 6.316 1.00 25.23 237 MET A CA 1
ATOM 1812 C C . MET A 1 237 ? -3.149 22.106 6.872 1.00 25.23 237 MET A C 1
ATOM 1814 O O . MET A 1 237 ? -4.182 21.938 6.233 1.00 25.23 237 MET A O 1
ATOM 1818 N N . SER A 1 238 ? -2.902 21.510 8.034 1.00 29.72 238 SER A N 1
ATOM 1819 C CA . SER A 1 238 ? -3.939 21.189 8.978 1.00 29.72 238 SER A CA 1
ATOM 1820 C C . SER A 1 238 ? -4.686 22.500 9.129 1.00 29.72 238 SER A C 1
ATOM 1822 O O . SER A 1 238 ? -4.220 23.429 9.792 1.00 29.72 238 SER A O 1
ATOM 1824 N N . THR A 1 239 ? -5.805 22.626 8.425 1.00 27.16 239 THR A N 1
ATOM 1825 C CA . THR A 1 239 ? -6.850 23.549 8.813 1.00 27.16 239 THR A CA 1
ATOM 1826 C C . THR A 1 239 ? -7.334 22.998 10.146 1.00 27.16 239 THR A C 1
ATOM 1828 O O . THR A 1 239 ? -8.327 22.283 10.226 1.00 27.16 239 THR A O 1
ATOM 1831 N N . GLN A 1 240 ? -6.562 23.257 11.205 1.00 29.66 240 GLN A N 1
ATOM 1832 C CA . GLN A 1 240 ? -7.100 23.319 12.542 1.00 29.66 240 GLN A CA 1
ATOM 1833 C C . GLN A 1 240 ? -8.168 24.395 12.441 1.00 29.66 240 GLN A C 1
ATOM 1835 O O . GLN A 1 240 ? -7.881 25.592 12.467 1.00 29.66 240 GLN A O 1
ATOM 1840 N N . LEU A 1 241 ? -9.411 23.964 12.253 1.00 25.11 241 LEU A N 1
ATOM 1841 C CA . LEU A 1 241 ? -10.539 24.743 12.705 1.00 25.11 241 LEU A CA 1
ATOM 1842 C C . LEU A 1 241 ? -10.388 24.792 14.222 1.00 25.11 241 LEU A C 1
ATOM 1844 O O . LEU A 1 241 ? -10.792 23.904 14.964 1.00 25.11 241 LEU A O 1
ATOM 1848 N N . ILE A 1 242 ? -9.663 25.823 14.648 1.00 29.78 242 ILE A N 1
ATOM 1849 C CA . ILE A 1 242 ? -9.624 26.311 16.009 1.00 29.78 242 ILE A CA 1
ATOM 1850 C C . ILE A 1 242 ? -11.071 26.633 16.366 1.00 29.78 242 ILE A C 1
ATOM 1852 O O . ILE A 1 242 ? -11.615 27.649 15.940 1.00 29.78 242 ILE A O 1
ATOM 1856 N N . LEU A 1 243 ? -11.680 25.773 17.170 1.00 24.91 243 LEU A N 1
ATOM 1857 C CA . LEU A 1 243 ? -12.691 26.184 18.126 1.00 24.91 243 LEU A CA 1
ATOM 1858 C C . LEU A 1 243 ? -12.198 25.742 19.501 1.00 24.91 243 LEU A C 1
ATOM 1860 O O . LEU A 1 243 ? -12.484 24.653 19.980 1.00 24.91 243 LEU A O 1
ATOM 1864 N N . THR A 1 244 ? -11.425 26.609 20.144 1.00 30.55 244 THR A N 1
ATOM 1865 C CA . THR A 1 244 ? -11.550 26.771 21.594 1.00 30.55 244 THR A CA 1
ATOM 1866 C C . THR A 1 244 ? -11.933 28.232 21.844 1.00 30.55 244 THR A C 1
ATOM 1868 O O . THR A 1 244 ? -11.590 29.105 21.040 1.00 30.55 244 THR A O 1
ATOM 1871 N N . PRO A 1 245 ? -12.710 28.504 22.903 1.00 28.12 245 PRO A N 1
ATOM 1872 C CA . PRO A 1 245 ? -12.017 28.725 24.163 1.00 28.12 245 PRO A CA 1
ATOM 1873 C C . PRO A 1 245 ? -12.689 28.076 25.386 1.00 28.12 245 PRO A C 1
ATOM 1875 O O . PRO A 1 245 ? -13.905 28.068 25.529 1.00 28.12 245 PRO A O 1
ATOM 1878 N N . ASP A 1 246 ? -11.812 27.606 26.274 1.00 29.03 246 ASP A N 1
ATOM 1879 C CA . ASP A 1 246 ? -11.894 27.672 27.738 1.00 29.03 246 ASP A CA 1
ATOM 1880 C C . ASP A 1 246 ? -13.127 27.103 28.470 1.00 29.03 246 ASP A C 1
ATOM 1882 O O . ASP A 1 246 ? -14.199 27.698 28.491 1.00 29.03 246 ASP A O 1
ATOM 1886 N N . TYR A 1 247 ? -12.912 26.032 29.243 1.00 28.72 247 TYR A N 1
ATOM 1887 C CA . TYR A 1 247 ? -13.601 25.859 30.528 1.00 28.72 247 TYR A CA 1
ATOM 1888 C C . TYR A 1 247 ? -12.676 25.171 31.536 1.00 28.72 247 TYR A C 1
ATOM 1890 O O . TYR A 1 247 ? -12.813 24.000 31.893 1.00 28.72 247 TYR A O 1
ATOM 1898 N N . THR A 1 248 ? -11.692 25.926 32.020 1.00 31.52 248 THR A N 1
ATOM 1899 C CA . THR A 1 248 ? -11.040 25.598 33.284 1.00 31.52 248 THR A CA 1
ATOM 1900 C C . THR A 1 248 ? -11.989 25.888 34.459 1.00 31.52 248 THR A C 1
ATOM 1902 O O . THR A 1 248 ? -12.379 27.016 34.724 1.00 31.52 248 THR A O 1
ATOM 1905 N N . GLN A 1 249 ? -12.324 24.812 35.177 1.00 30.83 249 GLN A N 1
ATOM 1906 C CA . GLN A 1 249 ? -12.571 24.730 36.624 1.00 30.83 249 GLN A CA 1
ATOM 1907 C C . GLN A 1 249 ? -13.726 25.542 37.259 1.00 30.83 249 GLN A C 1
ATOM 1909 O O . GLN A 1 249 ? -13.635 26.740 37.512 1.00 30.83 249 GLN A O 1
ATOM 1914 N N . ARG A 1 250 ? -14.725 24.816 37.785 1.00 27.62 250 ARG A N 1
ATOM 1915 C CA . ARG A 1 250 ? -15.282 25.118 39.118 1.00 27.62 250 ARG A CA 1
ATOM 1916 C C . ARG A 1 250 ? -15.081 23.921 40.047 1.00 27.62 250 ARG A C 1
ATOM 1918 O O . ARG A 1 250 ? -15.489 22.818 39.683 1.00 27.62 250 ARG A O 1
ATOM 1925 N N . PRO A 1 251 ? -14.475 24.112 41.230 1.00 35.03 251 PRO A N 1
ATOM 1926 C CA . PRO A 1 251 ? -14.328 23.052 42.204 1.00 35.03 251 PRO A CA 1
ATOM 1927 C C . PRO A 1 251 ? -15.627 22.802 42.971 1.00 35.03 251 PRO A C 1
ATOM 1929 O O . PRO A 1 251 ? -16.539 23.625 43.059 1.00 35.03 251 PRO A O 1
ATOM 1932 N N . THR A 1 252 ? -15.641 21.604 43.525 1.00 36.44 252 THR A N 1
ATOM 1933 C CA . THR A 1 252 ? -16.630 20.968 44.373 1.00 36.44 252 THR A CA 1
ATOM 1934 C C . THR A 1 252 ? -17.074 21.797 45.580 1.00 36.44 252 THR A C 1
ATOM 1936 O O . THR A 1 252 ? -16.296 22.411 46.306 1.00 36.44 252 THR A O 1
ATOM 1939 N N . ARG A 1 253 ? -18.382 21.697 45.813 1.00 32.56 253 ARG A N 1
ATOM 1940 C CA . ARG A 1 253 ? -19.116 21.940 47.056 1.00 32.56 253 ARG A CA 1
ATOM 1941 C C . ARG A 1 253 ? -18.392 21.292 48.254 1.00 32.56 253 ARG A C 1
ATOM 1943 O O . ARG A 1 253 ? -18.132 20.090 48.225 1.00 32.56 253 ARG A O 1
ATOM 1950 N N . ARG A 1 254 ? -18.117 22.057 49.315 1.00 39.91 254 ARG A N 1
ATOM 1951 C CA . ARG A 1 254 ? -17.936 21.541 50.683 1.00 39.91 254 ARG A CA 1
ATOM 1952 C C . ARG A 1 254 ? -19.067 22.094 51.540 1.00 39.91 254 ARG A C 1
ATOM 1954 O O . ARG A 1 254 ? -19.159 23.305 51.705 1.00 39.91 254 ARG A O 1
ATOM 1961 N N . ASP A 1 255 ? -19.889 21.193 52.059 1.00 47.62 255 ASP A N 1
ATOM 1962 C CA . ASP A 1 255 ? -20.683 21.431 53.261 1.00 47.62 255 ASP A CA 1
ATOM 1963 C C . ASP A 1 255 ? -19.829 21.116 54.508 1.00 47.62 255 ASP A C 1
ATOM 1965 O O . ASP A 1 255 ? -18.834 20.390 54.414 1.00 47.62 255 ASP A O 1
ATOM 1969 N N . ILE A 1 256 ? -20.322 21.584 55.663 1.00 40.69 256 ILE A N 1
ATOM 1970 C CA . ILE A 1 256 ? -19.943 21.302 57.065 1.00 40.69 256 ILE A CA 1
ATOM 1971 C C . ILE A 1 256 ? -19.080 22.394 57.729 1.00 40.69 256 ILE A C 1
ATOM 1973 O O . ILE A 1 256 ? -17.879 22.508 57.480 1.00 40.69 256 ILE A O 1
ATOM 1977 N N . GLY A 1 257 ? -19.729 23.130 58.642 1.00 43.53 257 GLY A N 1
ATOM 1978 C CA . GLY A 1 257 ? -19.164 24.114 59.566 1.00 43.53 257 GLY A CA 1
ATOM 1979 C C . GLY A 1 257 ? -20.179 25.182 59.933 1.00 43.53 257 GLY A C 1
ATOM 1980 O O . GLY A 1 257 ? -19.999 26.311 59.437 1.00 43.53 257 GLY A O 1
#

Radius of gyration: 23.74 Å; chains: 1; bounding box: 77×49×84 Å

pLDDT: mean 73.21, std 21.7, range [24.73, 97.25]

Organism: NCBI:txid1340428

Secondary structure (DSSP, 8-state):
---------PPPP-PPP--TTSPPPEEP---TT-PPPB-HHHHHHHHHHHHH-GGGTTEEE--GGGGTTSB-TT-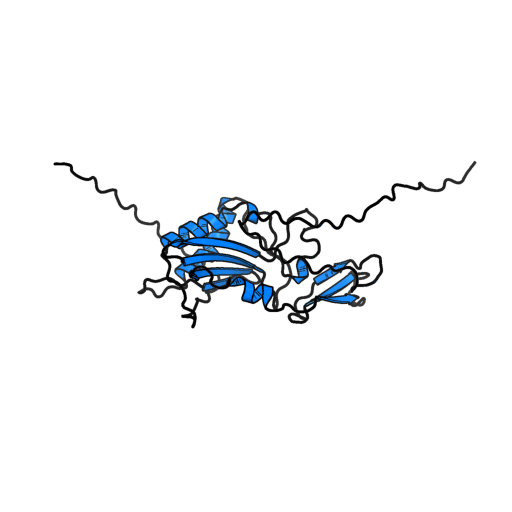PEEESEEEEEEEEETTEEEEEEEEE--TT--S-EESS--SSHHHHHHHHHHHHHHHHHHT--TT---B-EEEEEETTEEEEEEEEETTPPPTTHHHHTS----EEEEE--TTSTT-TTEEEEEETTEEEEEEEEEPPTTS-SSSS-------EE-SS-------------------------